Protein AF-A0A7L4R2C1-F1 (afdb_monomer_lite)

Radius of gyration: 27.72 Å; chains: 1; bounding box: 53×60×90 Å

Foldseek 3Di:
DPWAEEEEEEADPLVVVCCVLPPQVLCPPVGPYYHYHHPNPPQQVVVQVVVVVCVVVVYYYAYEYACAPPPDPVRVLVVVPVSHPDDDPLRYAYFAHGVLLLLCQQADPVLCVVQVHDDDQASNHDDPVNSVVRHDPPDPDPVSSSVSSSVRGHLVSSCRHGVSSVVCCVQNRDPPVDHPDPPDPPDDDDDDDDDDDDDDDDDDDDDDDDDDDDDDDDDDDDDDDDDDDDDDD

Secondary structure (DSSP, 8-state):
-PPPEEEEEESSHHHHHHIIIIIHHHTBTTBSEEEEEE-TTS-HHHHHHHHHHHHHTT-EEEEEEE-TT-SSHHHHHHHHHHHSSS--GGGEEEESS-HHHHHHHT--HHHHHHTTPPP-S--TT--HHHHHHHS-TT-S-HHHHHHHHHHT--HHHHHHH-HHHHHHHHHHTS--S--TT--------------------------------------PPPP----------

Sequence (233 aa):
MTPRRLFIFVEGSDDRRFFSRVIVPLLGGDYASVEIITYASMKSVKVCRFVRSITAMDHDFIMCGDIDQERNVKAKKAVLKSRFCVLSDDRIVIIIQEIESWYLAGLDERSQRRLALRSYRTTNHITKEMFNHMIPRFYTSRIAFMADILDLFSIGVALEKNRSFTYFFTRFITPSGIRPGTVRPESASSVKAGTIGEKTAGEGTGAGPGESGTDEISAKPVNNTERREGEGL

pLDDT: mean 79.25, std 25.12, range [29.91, 98.44]

Structure (mmCIF, N/CA/C/O backbone):
data_AF-A0A7L4R2C1-F1
#
_entry.id   AF-A0A7L4R2C1-F1
#
loop_
_atom_site.group_PDB
_atom_site.id
_atom_site.type_symbol
_atom_site.label_atom_id
_atom_site.label_alt_id
_atom_site.label_comp_id
_atom_site.label_asym_id
_atom_site.label_entity_id
_atom_site.label_seq_id
_atom_site.pdbx_PDB_ins_code
_atom_site.Cartn_x
_atom_site.Cartn_y
_atom_site.Cartn_z
_atom_site.occupancy
_atom_site.B_iso_or_equiv
_atom_site.auth_seq_id
_atom_site.auth_comp_id
_atom_site.auth_asym_id
_atom_site.auth_atom_id
_atom_site.pdbx_PDB_model_num
ATOM 1 N N . MET A 1 1 ? -27.470 -10.145 12.958 1.00 59.59 1 MET A N 1
ATOM 2 C CA . MET A 1 1 ? -26.102 -9.588 13.045 1.00 59.59 1 MET A CA 1
ATOM 3 C C . MET A 1 1 ? -25.875 -8.722 11.822 1.00 59.59 1 MET A C 1
ATOM 5 O O . MET A 1 1 ? -26.238 -9.154 10.734 1.00 59.59 1 MET A O 1
ATOM 9 N N . THR A 1 2 ? -25.361 -7.506 11.989 1.00 70.44 2 THR A N 1
ATOM 10 C CA . THR A 1 2 ? -24.962 -6.668 10.852 1.00 70.44 2 THR A CA 1
ATOM 11 C C . THR A 1 2 ? -23.740 -7.298 10.175 1.00 70.44 2 THR A C 1
ATOM 13 O O . THR A 1 2 ? -22.828 -7.740 10.876 1.00 70.44 2 THR A O 1
ATOM 16 N N . PRO A 1 3 ? -23.704 -7.395 8.835 1.00 85.69 3 PRO A N 1
ATOM 17 C CA . PRO A 1 3 ? -22.536 -7.927 8.145 1.00 85.69 3 PRO A CA 1
ATOM 18 C C . PRO A 1 3 ? -21.301 -7.065 8.447 1.00 85.69 3 PRO A C 1
ATOM 20 O O . PRO A 1 3 ? -21.349 -5.839 8.319 1.00 85.69 3 PRO A O 1
ATOM 23 N N . ARG A 1 4 ? -20.199 -7.691 8.873 1.00 90.69 4 ARG A N 1
ATOM 24 C CA . ARG A 1 4 ? -18.977 -6.982 9.279 1.00 90.69 4 ARG A CA 1
ATOM 25 C C . ARG A 1 4 ? -18.271 -6.405 8.050 1.00 90.69 4 ARG A C 1
ATOM 27 O O . ARG A 1 4 ? -18.067 -7.108 7.059 1.00 90.69 4 ARG A O 1
ATOM 34 N N . ARG A 1 5 ? -17.904 -5.125 8.110 1.00 94.19 5 ARG A N 1
ATOM 35 C CA . ARG A 1 5 ? -17.230 -4.387 7.029 1.00 94.19 5 ARG A CA 1
ATOM 36 C C . ARG A 1 5 ? -15.810 -4.029 7.461 1.00 94.19 5 ARG A C 1
ATOM 38 O O . ARG A 1 5 ? -15.571 -3.839 8.654 1.00 94.19 5 ARG A O 1
ATOM 45 N N . LEU A 1 6 ? -14.899 -3.924 6.499 1.00 95.25 6 LEU A N 1
ATOM 46 C CA . LEU A 1 6 ? -13.522 -3.489 6.718 1.00 95.25 6 LEU A CA 1
ATOM 47 C C . LEU A 1 6 ? -13.253 -2.181 5.975 1.00 95.25 6 LEU A C 1
ATOM 49 O O . LEU A 1 6 ? -13.560 -2.061 4.791 1.00 95.25 6 LEU A O 1
ATOM 53 N N . PHE A 1 7 ? -12.621 -1.227 6.651 1.00 96.06 7 PHE A N 1
ATOM 54 C CA . PHE A 1 7 ? -12.181 0.039 6.069 1.00 96.06 7 PHE A CA 1
ATOM 55 C C . PHE A 1 7 ? -10.652 0.136 6.086 1.00 96.06 7 PHE A C 1
ATOM 57 O O . PHE A 1 7 ? -10.029 0.083 7.143 1.00 96.06 7 PHE A O 1
ATOM 64 N N . ILE A 1 8 ? -10.027 0.307 4.927 1.00 96.81 8 ILE A N 1
ATOM 65 C CA . ILE A 1 8 ? -8.579 0.469 4.794 1.00 96.81 8 ILE A CA 1
ATOM 66 C C . ILE A 1 8 ? -8.279 1.939 4.516 1.00 96.81 8 ILE A C 1
ATOM 68 O O . ILE A 1 8 ? -8.602 2.473 3.455 1.00 96.81 8 ILE A O 1
ATOM 72 N N . PHE A 1 9 ? -7.654 2.598 5.481 1.00 97.38 9 PHE A N 1
ATOM 73 C CA . PHE A 1 9 ? -7.167 3.961 5.363 1.00 97.38 9 PHE A CA 1
ATOM 74 C C . PHE A 1 9 ? -5.774 3.942 4.737 1.00 97.38 9 PHE A C 1
ATOM 76 O O . PHE A 1 9 ? -4.877 3.298 5.272 1.00 97.38 9 PHE A O 1
ATOM 83 N N . VAL A 1 10 ? -5.597 4.656 3.630 1.00 97.25 10 VAL A N 1
ATOM 84 C CA . VAL A 1 10 ? -4.321 4.778 2.907 1.00 97.25 10 VAL A CA 1
ATOM 85 C C . VAL A 1 10 ? -3.993 6.246 2.638 1.00 97.25 10 VAL A C 1
ATOM 87 O O . VAL A 1 10 ? -4.890 7.093 2.699 1.00 97.25 10 VAL A O 1
ATOM 90 N N . GLU A 1 11 ? -2.741 6.586 2.342 1.00 94.38 11 GLU A N 1
ATOM 91 C CA . GLU A 1 11 ? -2.347 7.992 2.210 1.00 94.38 11 GLU A CA 1
ATOM 92 C C . GLU A 1 11 ? -2.847 8.597 0.895 1.00 94.38 11 GLU A C 1
ATOM 94 O O . GLU A 1 11 ? -3.588 9.589 0.920 1.00 94.38 11 GLU A O 1
ATOM 99 N N . GLY A 1 12 ? -2.515 7.978 -0.240 1.00 95.38 12 GLY A N 1
ATOM 100 C CA . GLY A 1 12 ? -2.729 8.549 -1.566 1.00 95.38 12 GLY A CA 1
ATOM 101 C C . GLY A 1 12 ? -3.448 7.650 -2.575 1.00 95.38 12 GLY A C 1
ATOM 102 O O . GLY A 1 12 ? -3.975 6.573 -2.285 1.00 95.38 12 GLY A O 1
ATOM 103 N N . SER A 1 13 ? -3.500 8.138 -3.816 1.00 96.00 13 SER A N 1
ATOM 104 C CA . SER A 1 13 ? -4.107 7.427 -4.945 1.00 96.00 13 SER A CA 1
ATOM 105 C C . SER A 1 13 ? -3.315 6.194 -5.377 1.00 96.00 13 SER A C 1
ATOM 107 O O . SER A 1 13 ? -3.916 5.225 -5.845 1.00 96.00 13 SER A O 1
ATOM 109 N N . ASP A 1 14 ? -1.989 6.230 -5.237 1.00 96.25 14 ASP A N 1
ATOM 110 C CA . ASP A 1 14 ? -1.102 5.136 -5.639 1.00 96.25 14 ASP A CA 1
ATOM 111 C C . ASP A 1 14 ? -1.264 3.939 -4.694 1.00 96.25 14 ASP A C 1
ATOM 113 O O . ASP A 1 14 ? -1.400 2.803 -5.161 1.00 96.25 14 ASP A O 1
ATOM 117 N N . ASP A 1 15 ? -1.402 4.205 -3.394 1.00 97.31 15 ASP A N 1
ATOM 118 C CA . ASP A 1 15 ? -1.817 3.245 -2.379 1.00 97.31 15 ASP A CA 1
ATOM 119 C C . ASP A 1 15 ? -3.190 2.673 -2.716 1.00 97.31 15 ASP A C 1
ATOM 121 O O . ASP A 1 15 ? -3.356 1.460 -2.816 1.00 97.31 15 ASP A O 1
ATOM 125 N N . ARG A 1 16 ? -4.189 3.534 -2.961 1.00 97.88 16 ARG A N 1
ATOM 126 C CA . ARG A 1 16 ? -5.548 3.080 -3.283 1.00 97.88 16 ARG A CA 1
ATOM 127 C C . ARG A 1 16 ? -5.547 2.134 -4.481 1.00 97.88 16 ARG A C 1
ATOM 129 O O . ARG A 1 16 ? -6.246 1.119 -4.454 1.00 97.88 16 ARG A O 1
ATOM 136 N N . ARG A 1 17 ? -4.770 2.438 -5.524 1.00 98.00 17 ARG A N 1
ATOM 137 C CA . ARG A 1 17 ? -4.631 1.574 -6.704 1.00 98.00 17 ARG A CA 1
ATOM 138 C C . ARG A 1 17 ? -4.017 0.222 -6.333 1.00 98.00 17 ARG A C 1
ATOM 140 O O . ARG A 1 17 ? -4.571 -0.803 -6.719 1.00 98.00 17 ARG A O 1
ATOM 147 N N . PHE A 1 18 ? -2.952 0.208 -5.535 1.00 98.44 18 PHE A N 1
ATOM 148 C CA . PHE A 1 18 ? -2.320 -1.034 -5.091 1.00 98.44 18 PHE A CA 1
ATOM 149 C C . PHE A 1 18 ? -3.280 -1.881 -4.251 1.00 98.44 18 PHE A C 1
ATOM 151 O O . PHE A 1 18 ? -3.552 -3.038 -4.568 1.00 98.44 18 PHE A O 1
ATOM 158 N N . PHE A 1 19 ? -3.852 -1.287 -3.203 1.00 97.81 19 PHE A N 1
ATOM 159 C CA . PHE A 1 19 ? -4.741 -1.983 -2.281 1.00 97.81 19 PHE A CA 1
ATOM 160 C C . PHE A 1 19 ? -5.987 -2.511 -2.988 1.00 97.81 19 PHE A C 1
ATOM 162 O O . PHE A 1 19 ? -6.367 -3.653 -2.756 1.00 97.81 19 PHE A O 1
ATOM 169 N N . SER A 1 20 ? -6.594 -1.734 -3.889 1.00 97.19 20 SER A N 1
ATOM 170 C CA . SER A 1 20 ? -7.768 -2.198 -4.641 1.00 97.19 20 SER A CA 1
ATOM 171 C C . SER A 1 20 ? -7.461 -3.376 -5.563 1.00 97.19 20 SER A C 1
ATOM 173 O O . SER A 1 20 ? -8.292 -4.272 -5.685 1.00 97.19 20 SER A O 1
ATOM 175 N N . ARG A 1 21 ? -6.282 -3.401 -6.198 1.00 97.69 21 ARG A N 1
ATOM 176 C CA . ARG A 1 21 ? -5.926 -4.436 -7.176 1.00 97.69 21 ARG A CA 1
ATOM 177 C C . ARG A 1 21 ? -5.344 -5.697 -6.544 1.00 97.69 21 ARG A C 1
ATOM 179 O O . ARG A 1 21 ? -5.573 -6.780 -7.074 1.00 97.69 21 ARG A O 1
ATOM 186 N N . VAL A 1 22 ? -4.600 -5.547 -5.450 1.00 97.31 22 VAL A N 1
ATOM 187 C CA . VAL A 1 22 ? -3.820 -6.625 -4.825 1.00 97.31 22 VAL A CA 1
ATOM 188 C C . VAL A 1 22 ? -4.443 -7.075 -3.511 1.00 97.31 22 VAL A C 1
ATOM 190 O O . VAL A 1 22 ? -4.656 -8.263 -3.321 1.00 97.31 22 VAL A O 1
ATOM 193 N N . ILE A 1 23 ? -4.750 -6.150 -2.600 1.00 95.94 23 ILE A N 1
ATOM 194 C CA . ILE A 1 23 ? -5.104 -6.486 -1.212 1.00 95.94 23 ILE A CA 1
ATOM 195 C C . ILE A 1 23 ? -6.588 -6.814 -1.047 1.00 95.94 23 ILE A C 1
ATOM 197 O O . ILE A 1 23 ? -6.931 -7.814 -0.426 1.00 95.94 23 ILE A O 1
ATOM 201 N N . VAL A 1 24 ? -7.480 -5.996 -1.607 1.00 95.06 24 VAL A N 1
ATOM 202 C CA . VAL A 1 24 ? -8.934 -6.185 -1.485 1.00 95.06 24 VAL A CA 1
ATOM 203 C C . VAL A 1 24 ? -9.386 -7.567 -1.981 1.00 95.06 24 VAL A C 1
ATOM 205 O O . VAL A 1 24 ? -10.145 -8.206 -1.254 1.00 95.06 24 VAL A O 1
ATOM 208 N N . PRO A 1 25 ? -8.908 -8.090 -3.131 1.00 93.69 25 PRO A N 1
ATOM 209 C CA . PRO A 1 25 ? -9.274 -9.437 -3.574 1.00 93.69 25 PRO A CA 1
ATOM 210 C C . PRO A 1 25 ? -8.860 -10.550 -2.602 1.00 93.69 25 PRO A C 1
ATOM 212 O O . PRO A 1 25 ? -9.530 -11.575 -2.537 1.00 93.69 25 PRO A O 1
ATOM 215 N N . LEU A 1 26 ? -7.788 -10.349 -1.827 1.00 92.19 26 LEU A N 1
ATOM 216 C CA . LEU A 1 26 ? -7.287 -11.326 -0.850 1.00 92.19 26 LEU A CA 1
ATOM 217 C C . LEU A 1 26 ? -8.090 -11.341 0.456 1.00 92.19 26 LEU A C 1
ATOM 219 O O . LEU A 1 26 ? -7.976 -12.283 1.229 1.00 92.19 26 LEU A O 1
ATOM 223 N N . LEU A 1 27 ? -8.888 -10.302 0.703 1.00 89.50 27 LEU A N 1
ATOM 224 C CA . LEU A 1 27 ? -9.758 -10.168 1.875 1.00 89.50 27 LEU A CA 1
ATOM 225 C C . LEU A 1 27 ? -11.192 -10.655 1.596 1.00 89.50 27 LEU A C 1
ATOM 227 O O . LEU A 1 27 ? -12.086 -10.491 2.432 1.00 89.50 27 LEU A O 1
ATOM 231 N N . GLY A 1 28 ? -11.432 -11.212 0.403 1.00 71.88 28 GLY A N 1
ATOM 232 C CA . GLY A 1 28 ? -12.728 -11.744 0.001 1.00 71.88 28 GLY A CA 1
ATOM 233 C C . GLY A 1 28 ? -13.139 -12.938 0.864 1.00 71.88 28 GLY A C 1
ATOM 234 O O . GLY A 1 28 ? -12.373 -13.879 1.034 1.00 71.88 28 GLY A O 1
ATOM 235 N N . GLY A 1 29 ? -14.361 -12.904 1.401 1.00 76.56 29 GLY A N 1
ATOM 236 C CA . GLY A 1 29 ? -14.943 -13.989 2.203 1.00 76.56 29 GLY A CA 1
ATOM 237 C C . GLY A 1 29 ? -14.956 -13.742 3.715 1.00 76.56 29 GLY A C 1
ATOM 238 O O . GLY A 1 29 ? -15.832 -14.268 4.394 1.00 76.56 29 GLY A O 1
ATOM 239 N N . ASP A 1 30 ? -14.071 -12.887 4.236 1.00 79.44 30 ASP A N 1
ATOM 240 C CA . ASP A 1 30 ? -14.025 -12.539 5.669 1.00 79.44 30 ASP A CA 1
ATOM 241 C C . ASP A 1 30 ? -14.911 -11.344 6.045 1.00 79.44 30 ASP A C 1
ATOM 243 O O . ASP A 1 30 ? -15.307 -11.184 7.203 1.00 79.44 30 ASP A O 1
ATOM 247 N N . TYR A 1 31 ? -15.204 -10.490 5.066 1.00 90.00 31 TYR A N 1
ATOM 248 C CA . TYR A 1 31 ? -15.964 -9.260 5.241 1.00 90.00 31 TYR A CA 1
ATOM 249 C C . TYR A 1 31 ? -17.051 -9.151 4.182 1.00 90.00 31 TYR A C 1
ATOM 251 O O . TYR A 1 31 ? -16.867 -9.546 3.032 1.00 90.00 31 TYR A O 1
ATOM 259 N N . ALA A 1 32 ? -18.171 -8.535 4.554 1.00 91.75 32 ALA A N 1
ATOM 260 C CA . ALA A 1 32 ? -19.253 -8.240 3.621 1.00 91.75 32 ALA A CA 1
ATOM 261 C C . ALA A 1 32 ? -18.842 -7.208 2.562 1.00 91.75 32 ALA A C 1
ATOM 263 O O . ALA A 1 32 ? -19.333 -7.227 1.437 1.00 91.75 32 ALA A O 1
ATOM 264 N N . SER A 1 33 ? -17.938 -6.297 2.928 1.00 93.12 33 SER A N 1
ATOM 265 C CA . SER A 1 33 ? -17.313 -5.354 2.007 1.00 93.12 33 SER A CA 1
ATOM 266 C C . SER A 1 33 ? -15.994 -4.842 2.572 1.00 93.12 33 SER A C 1
ATOM 268 O O . SER A 1 33 ? -15.879 -4.643 3.786 1.00 93.12 33 SER A O 1
ATOM 270 N N . VAL A 1 34 ? -15.053 -4.535 1.681 1.00 95.75 34 VAL A N 1
ATOM 271 C CA . VAL A 1 34 ? -13.806 -3.833 2.001 1.00 95.75 34 VAL A CA 1
ATOM 272 C C . VAL A 1 34 ? -13.805 -2.485 1.281 1.00 95.75 34 VAL A C 1
ATOM 274 O O . VAL A 1 34 ? -13.900 -2.436 0.056 1.00 95.75 34 VAL A O 1
ATOM 277 N N . GLU A 1 35 ? -13.713 -1.390 2.030 1.00 95.88 35 GLU A N 1
ATOM 278 C CA . GLU A 1 35 ? -13.695 -0.021 1.503 1.00 95.88 35 GLU A CA 1
ATOM 279 C C . GLU A 1 35 ? -12.325 0.627 1.697 1.00 95.88 35 GLU A C 1
ATOM 281 O O . GLU A 1 35 ? -11.711 0.473 2.748 1.00 95.88 35 GLU A O 1
ATOM 286 N N . ILE A 1 36 ? -11.851 1.391 0.710 1.00 97.56 36 ILE A N 1
ATOM 287 C CA . ILE A 1 36 ? -10.578 2.121 0.799 1.00 97.56 36 ILE A CA 1
ATOM 288 C C . ILE A 1 36 ? -10.850 3.618 0.952 1.00 97.56 36 ILE A C 1
ATOM 290 O O . ILE A 1 36 ? -11.542 4.210 0.121 1.00 97.56 36 ILE A O 1
ATOM 294 N N . ILE A 1 37 ? -10.252 4.239 1.969 1.00 96.81 37 ILE A N 1
ATOM 295 C CA . ILE A 1 37 ? -10.365 5.669 2.273 1.00 96.81 37 ILE A CA 1
ATOM 296 C C . ILE A 1 37 ? -8.981 6.317 2.166 1.00 96.81 37 ILE A C 1
ATOM 298 O O . ILE A 1 37 ? -8.077 5.993 2.929 1.00 96.81 37 ILE A O 1
ATOM 302 N N . THR A 1 38 ? -8.815 7.278 1.257 1.00 96.81 38 THR A N 1
ATOM 303 C CA . THR A 1 38 ? -7.585 8.082 1.163 1.00 96.81 38 THR A CA 1
ATOM 304 C C . THR A 1 38 ? -7.615 9.217 2.184 1.00 96.81 38 THR A C 1
ATOM 306 O O . THR A 1 38 ? -8.477 10.095 2.080 1.00 96.81 38 THR A O 1
ATOM 309 N N . TYR A 1 39 ? -6.704 9.227 3.159 1.00 95.06 39 TYR A N 1
ATOM 310 C CA . TYR A 1 39 ? -6.770 10.155 4.293 1.00 95.06 39 TYR A CA 1
ATOM 311 C C . TYR A 1 39 ? -5.786 11.324 4.248 1.00 95.06 39 TYR A C 1
ATOM 313 O O . TYR A 1 39 ? -5.974 12.263 5.024 1.00 95.06 39 TYR A O 1
ATOM 321 N N . ALA A 1 40 ? -4.760 11.322 3.387 1.00 91.94 40 ALA A N 1
ATOM 322 C CA . ALA A 1 40 ? -3.714 12.351 3.448 1.00 91.94 40 ALA A CA 1
ATOM 323 C C . ALA A 1 40 ? -4.264 13.775 3.248 1.00 91.94 40 ALA A C 1
ATOM 325 O O . ALA A 1 40 ? -3.833 14.704 3.932 1.00 91.94 40 ALA A O 1
ATOM 326 N N . SER A 1 41 ? -5.268 13.929 2.377 1.00 90.56 41 SER A N 1
ATOM 327 C CA . SER A 1 41 ? -5.952 15.200 2.097 1.00 90.56 41 SER A CA 1
ATOM 328 C C . SER A 1 41 ? -7.106 15.520 3.059 1.00 90.56 41 SER A C 1
ATOM 330 O O . SER A 1 41 ? -7.744 16.569 2.953 1.00 90.56 41 SER A O 1
ATOM 332 N N . MET A 1 42 ? -7.408 14.636 4.013 1.00 93.88 42 MET A N 1
ATOM 333 C CA . MET A 1 42 ? -8.504 14.828 4.957 1.00 93.88 42 MET A CA 1
ATOM 334 C C . MET A 1 42 ? -8.040 15.592 6.197 1.00 93.88 42 MET A C 1
ATOM 336 O O . MET A 1 42 ? -6.991 15.320 6.779 1.00 93.88 42 MET A O 1
ATOM 340 N N . LYS A 1 43 ? -8.888 16.510 6.680 1.00 94.12 43 LYS A N 1
ATOM 341 C CA . LYS A 1 43 ? -8.703 17.117 8.006 1.00 94.12 43 LYS A CA 1
ATOM 342 C C . LYS A 1 43 ? -8.683 16.017 9.070 1.00 94.12 43 LYS A C 1
ATOM 344 O O . LYS A 1 43 ? -9.581 15.171 9.076 1.00 94.12 43 LYS A O 1
ATOM 349 N N . SER A 1 44 ? -7.747 16.077 10.018 1.00 93.62 44 SER A N 1
ATOM 350 C CA . SER A 1 44 ? -7.603 15.055 11.068 1.00 93.62 44 SER A CA 1
ATOM 351 C C . SER A 1 44 ? -8.896 14.792 11.841 1.00 93.62 44 SER A C 1
ATOM 353 O O . SER A 1 44 ? -9.239 13.642 12.096 1.00 93.62 44 SER A O 1
ATOM 355 N N . VAL A 1 45 ? -9.685 15.837 12.116 1.00 93.81 45 VAL A N 1
ATOM 356 C CA . VAL A 1 45 ? -11.002 15.723 12.772 1.00 93.81 45 VAL A CA 1
ATOM 357 C C . VAL A 1 45 ? -11.974 14.837 11.978 1.00 93.81 45 VAL A C 1
ATOM 359 O O . VAL A 1 45 ? -12.762 14.098 12.568 1.00 93.81 45 VAL A O 1
ATOM 362 N N . LYS A 1 46 ? -11.915 14.870 10.641 1.00 94.44 46 LYS A N 1
ATOM 363 C CA . LYS A 1 46 ? -12.754 14.034 9.769 1.00 94.44 46 LYS A CA 1
ATOM 364 C C . LYS A 1 46 ? -12.315 12.571 9.828 1.00 94.44 46 LYS A C 1
ATOM 366 O O . LYS A 1 46 ? -13.171 11.705 9.968 1.00 94.44 46 LYS A O 1
ATOM 371 N N . VAL A 1 47 ? -11.007 12.309 9.784 1.00 94.94 47 VAL A N 1
ATOM 372 C CA . VAL A 1 47 ? -10.444 10.952 9.935 1.00 94.94 47 VAL A CA 1
ATOM 373 C C . VAL A 1 47 ? -10.841 10.365 11.291 1.00 94.94 47 VAL A C 1
ATOM 375 O O . VAL A 1 47 ? -11.438 9.297 11.354 1.00 94.94 47 VAL A O 1
ATOM 378 N N . CYS A 1 48 ? -10.643 11.134 12.361 1.00 94.00 48 CYS A N 1
ATOM 379 C CA . CYS A 1 48 ? -11.111 10.832 13.712 1.00 94.00 48 CYS A CA 1
ATOM 380 C C . CYS A 1 48 ? -12.587 10.437 13.783 1.00 94.00 48 CYS A C 1
ATOM 382 O O . CYS A 1 48 ? -12.953 9.461 14.435 1.00 94.00 48 CYS A O 1
ATOM 384 N N . ARG A 1 49 ? -13.455 11.221 13.134 1.00 93.81 49 ARG A N 1
ATOM 385 C CA . ARG A 1 49 ? -14.896 10.963 13.116 1.00 93.81 49 ARG A CA 1
ATOM 386 C C . ARG A 1 49 ? -15.214 9.647 12.415 1.00 93.81 49 ARG A C 1
ATOM 388 O O . ARG A 1 49 ? -16.052 8.906 12.918 1.00 93.81 49 ARG A O 1
ATOM 395 N N . PHE A 1 50 ? -14.542 9.348 11.305 1.00 94.06 50 PHE A N 1
ATOM 396 C CA . PHE A 1 50 ? -14.707 8.062 10.631 1.00 94.06 50 PHE A CA 1
ATOM 397 C C . PHE A 1 50 ? -14.273 6.900 11.513 1.00 94.06 50 PHE A C 1
ATOM 399 O O . PHE A 1 50 ? -15.072 5.995 11.711 1.00 94.06 50 PHE A O 1
ATOM 406 N N . VAL A 1 51 ? -13.070 6.955 12.093 1.00 93.06 51 VAL A N 1
ATOM 407 C CA . VAL A 1 51 ? -12.562 5.899 12.983 1.00 93.06 51 VAL A CA 1
ATOM 408 C C . VAL A 1 51 ? -13.540 5.637 14.129 1.00 93.06 51 VAL A C 1
ATOM 410 O O . VAL A 1 51 ? -13.949 4.501 14.339 1.00 93.06 51 VAL A O 1
ATOM 413 N N . ARG A 1 52 ? -14.005 6.689 14.817 1.00 93.12 52 ARG A N 1
ATOM 414 C CA . ARG A 1 52 ? -14.994 6.549 15.900 1.00 93.12 52 ARG A CA 1
ATOM 415 C C . ARG A 1 52 ? -16.309 5.935 15.423 1.00 93.12 52 ARG A C 1
ATOM 417 O O . ARG A 1 52 ? -16.854 5.089 16.119 1.00 93.12 52 ARG A O 1
ATOM 424 N N . SER A 1 53 ? -16.806 6.357 14.260 1.00 93.38 53 SER A N 1
ATOM 425 C CA . SER A 1 53 ? -18.049 5.836 13.681 1.00 93.38 53 SER A CA 1
ATOM 426 C C . SER A 1 53 ? -17.931 4.349 13.336 1.00 93.38 53 SER A C 1
ATOM 428 O O . SER A 1 53 ? -18.780 3.556 13.726 1.00 93.38 53 SER A O 1
ATOM 430 N N . ILE A 1 54 ? -16.843 3.956 12.668 1.00 93.25 54 ILE A N 1
ATOM 431 C CA . ILE A 1 54 ? -16.554 2.565 12.293 1.00 93.25 54 ILE A CA 1
ATOM 432 C C . ILE A 1 54 ? -16.505 1.682 13.543 1.00 93.25 54 ILE A C 1
ATOM 434 O O . ILE A 1 54 ? -17.189 0.662 13.596 1.00 93.25 54 ILE A O 1
ATOM 438 N N . THR A 1 55 ? -15.773 2.112 14.575 1.00 90.88 55 THR A N 1
ATOM 439 C CA . THR A 1 55 ? -15.687 1.386 15.848 1.00 90.88 55 THR A CA 1
ATOM 440 C C . THR A 1 55 ? -17.046 1.287 16.546 1.00 90.88 55 THR A C 1
ATOM 442 O O . THR A 1 55 ? -17.401 0.219 17.033 1.00 90.88 55 THR A O 1
ATOM 445 N N . ALA A 1 56 ? -17.835 2.367 16.576 1.00 91.56 56 ALA A N 1
ATOM 446 C CA . ALA A 1 56 ? -19.161 2.370 17.200 1.00 91.56 56 ALA A CA 1
ATOM 447 C C . ALA A 1 56 ? -20.168 1.441 16.494 1.00 91.56 56 ALA A C 1
ATOM 449 O O . ALA A 1 56 ? -21.095 0.951 17.132 1.00 91.56 56 ALA A O 1
ATOM 450 N N . MET A 1 57 ? -19.977 1.1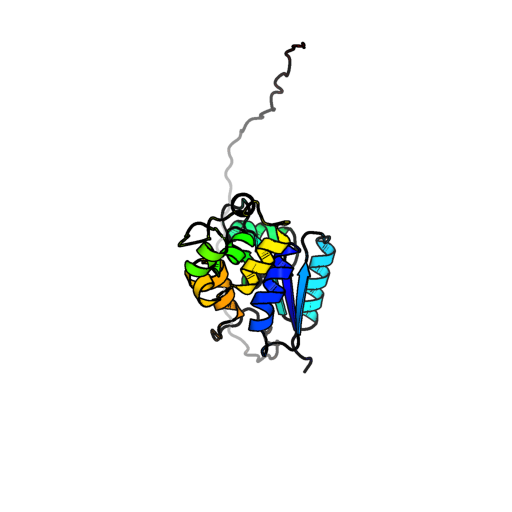86 15.197 1.00 91.44 57 MET A N 1
ATOM 451 C CA . MET A 1 57 ? -20.793 0.263 14.398 1.00 91.44 57 MET A CA 1
ATOM 452 C C . MET A 1 57 ? -20.274 -1.189 14.409 1.00 91.44 57 MET A C 1
ATOM 454 O O . MET A 1 57 ? -20.788 -2.015 13.656 1.00 91.44 57 MET A O 1
ATOM 458 N N . ASP A 1 58 ? -19.266 -1.506 15.233 1.00 90.62 58 ASP A N 1
ATOM 459 C CA . ASP A 1 58 ? -18.598 -2.819 15.285 1.00 90.62 58 ASP A CA 1
ATOM 460 C C . ASP A 1 58 ? -18.078 -3.282 13.907 1.00 90.62 58 ASP A C 1
ATOM 462 O O . ASP A 1 58 ? -18.257 -4.417 13.451 1.00 90.62 58 ASP A O 1
ATOM 466 N N . HIS A 1 59 ? -17.440 -2.353 13.197 1.00 92.81 59 HIS A N 1
ATOM 467 C CA . HIS A 1 59 ? -16.719 -2.611 11.956 1.00 92.81 59 HIS A CA 1
ATOM 468 C C . HIS A 1 59 ? -15.207 -2.518 12.178 1.00 92.81 59 HIS A C 1
ATOM 470 O O . HIS A 1 59 ? -14.734 -1.887 13.125 1.00 92.81 59 HIS A O 1
ATOM 476 N N . ASP A 1 60 ? -14.433 -3.154 11.300 1.00 92.25 60 ASP A N 1
ATOM 477 C CA . ASP A 1 60 ? -12.975 -3.131 11.380 1.00 92.25 60 ASP A CA 1
ATOM 478 C C . ASP A 1 60 ? -12.379 -2.017 10.530 1.00 92.25 60 ASP A C 1
ATOM 480 O O . ASP A 1 60 ? -12.921 -1.623 9.496 1.00 92.25 60 ASP A O 1
ATOM 484 N N . PHE A 1 61 ? -11.195 -1.561 10.928 1.00 94.44 61 PHE A N 1
ATOM 485 C CA . PHE A 1 61 ? -10.357 -0.747 10.067 1.00 94.44 61 PHE A CA 1
ATOM 486 C C . PHE A 1 61 ? -8.881 -1.116 10.186 1.00 94.44 61 PHE A C 1
ATOM 488 O O . PHE A 1 61 ? -8.436 -1.674 11.191 1.00 94.44 61 PHE A O 1
ATOM 495 N N . ILE A 1 62 ? -8.127 -0.772 9.147 1.00 95.19 62 ILE A N 1
ATOM 496 C CA . ILE A 1 62 ? -6.666 -0.812 9.106 1.00 95.19 62 ILE A CA 1
ATOM 497 C C . ILE A 1 62 ? -6.199 0.551 8.601 1.00 95.19 62 ILE A C 1
ATOM 499 O O . ILE A 1 62 ? -6.749 1.066 7.631 1.00 95.19 62 ILE A O 1
ATOM 503 N N . MET A 1 63 ? -5.202 1.144 9.249 1.00 96.06 63 MET A N 1
ATOM 504 C CA . MET A 1 63 ? -4.566 2.379 8.801 1.00 96.06 63 MET A CA 1
ATOM 505 C C . MET A 1 63 ? -3.151 2.097 8.318 1.00 96.06 63 MET A C 1
ATOM 507 O O . MET A 1 63 ? -2.310 1.641 9.086 1.00 96.06 63 MET A O 1
ATOM 511 N N . CYS A 1 64 ? -2.905 2.371 7.045 1.00 96.44 64 CYS A N 1
ATOM 512 C CA . CYS A 1 64 ? -1.628 2.192 6.377 1.00 96.44 64 CYS A CA 1
ATOM 513 C C . CYS A 1 64 ? -0.990 3.552 6.103 1.00 96.44 64 CYS A C 1
ATOM 515 O O . CYS A 1 64 ? -1.675 4.457 5.639 1.00 96.44 64 CYS A O 1
ATOM 517 N N . GLY A 1 65 ? 0.310 3.672 6.348 1.00 94.12 65 GLY A N 1
ATOM 518 C CA . GLY A 1 65 ? 1.086 4.838 5.937 1.00 94.12 65 GLY A CA 1
ATOM 519 C C . GLY A 1 65 ? 2.536 4.473 5.662 1.00 94.12 65 GLY A C 1
ATOM 520 O O . GLY A 1 65 ? 3.044 3.485 6.202 1.00 94.12 65 GLY A O 1
ATOM 521 N N . ASP A 1 66 ? 3.192 5.268 4.831 1.00 92.94 66 ASP A N 1
ATOM 522 C CA . ASP A 1 66 ? 4.594 5.080 4.475 1.00 92.94 66 ASP A CA 1
ATOM 523 C C . ASP A 1 66 ? 5.508 5.458 5.648 1.00 92.94 66 ASP A C 1
ATOM 525 O O . ASP A 1 66 ? 5.143 6.271 6.501 1.00 92.94 66 ASP A O 1
ATOM 529 N N . ILE A 1 67 ? 6.695 4.853 5.761 1.00 91.94 67 ILE A N 1
ATOM 530 C CA . ILE A 1 67 ? 7.649 5.264 6.806 1.00 91.94 67 ILE A CA 1
ATOM 531 C C . ILE A 1 67 ? 8.307 6.606 6.462 1.00 91.94 67 ILE A C 1
ATOM 533 O O . ILE A 1 67 ? 8.689 7.340 7.372 1.00 91.94 67 ILE A O 1
ATOM 537 N N . ASP A 1 68 ? 8.409 6.931 5.170 1.00 88.50 68 ASP A N 1
ATOM 538 C CA . ASP A 1 68 ? 9.093 8.107 4.631 1.00 88.50 68 ASP A CA 1
ATOM 539 C C . ASP A 1 68 ? 10.512 8.264 5.226 1.00 88.50 68 ASP A C 1
ATOM 541 O O . ASP A 1 68 ? 11.385 7.404 5.060 1.00 88.50 68 ASP A O 1
ATOM 545 N N . GLN A 1 69 ? 10.726 9.362 5.958 1.00 84.75 69 GLN A N 1
ATOM 546 C CA . GLN A 1 69 ? 11.972 9.747 6.624 1.00 84.75 69 GLN A CA 1
ATOM 547 C C . GLN A 1 69 ? 11.976 9.418 8.127 1.00 84.75 69 GLN A C 1
ATOM 549 O O . GLN A 1 69 ? 12.912 9.779 8.845 1.00 84.75 69 GLN A O 1
ATOM 554 N N . GLU A 1 70 ? 10.936 8.753 8.640 1.00 93.00 70 GLU A N 1
ATOM 555 C CA . GLU A 1 70 ? 10.873 8.400 10.055 1.00 93.00 70 GLU A CA 1
ATOM 556 C C . GLU A 1 70 ? 11.909 7.335 10.412 1.00 93.00 70 GLU A C 1
ATOM 558 O O . GLU A 1 70 ? 12.101 6.337 9.718 1.00 93.00 70 GLU A O 1
ATOM 563 N N . ARG A 1 71 ? 12.549 7.510 11.573 1.00 88.94 71 ARG A N 1
ATOM 564 C CA . ARG A 1 71 ? 13.683 6.669 11.995 1.00 88.94 71 ARG A CA 1
ATOM 565 C C . ARG A 1 71 ? 13.328 5.188 12.124 1.00 88.94 71 ARG A C 1
ATOM 567 O O . ARG A 1 71 ? 14.195 4.330 11.981 1.00 88.94 71 ARG A O 1
ATOM 574 N N . ASN A 1 72 ? 12.086 4.882 12.502 1.00 92.75 72 ASN A N 1
ATOM 575 C CA . ASN A 1 72 ? 11.583 3.519 12.648 1.00 92.75 72 ASN A CA 1
ATOM 576 C C . ASN A 1 72 ? 10.044 3.480 12.691 1.00 92.75 72 ASN A C 1
ATOM 578 O O . ASN A 1 72 ? 9.370 4.493 12.878 1.00 92.75 72 ASN A O 1
ATOM 582 N N . VAL A 1 73 ? 9.490 2.267 12.591 1.00 92.69 73 VAL A N 1
ATOM 583 C CA . VAL A 1 73 ? 8.042 1.994 12.628 1.00 92.69 73 VAL A CA 1
ATOM 584 C C . VAL A 1 73 ? 7.367 2.567 13.880 1.00 92.69 73 VAL A C 1
ATOM 586 O O . VAL A 1 73 ? 6.260 3.091 13.789 1.00 92.69 73 VAL A O 1
ATOM 589 N N . LYS A 1 74 ? 8.016 2.499 15.052 1.00 94.06 74 LYS A N 1
ATOM 590 C CA . LYS A 1 74 ? 7.450 3.012 16.312 1.00 94.06 74 LYS A CA 1
ATOM 591 C C . LYS A 1 74 ? 7.289 4.534 16.266 1.00 94.06 74 LYS A C 1
ATOM 593 O O . LYS A 1 74 ? 6.253 5.036 16.694 1.00 94.06 74 LYS A O 1
ATOM 598 N N . ALA A 1 75 ? 8.273 5.246 15.716 1.00 93.94 75 ALA A N 1
ATOM 599 C CA . ALA A 1 75 ? 8.212 6.693 15.532 1.00 93.94 75 ALA A CA 1
ATOM 600 C C . ALA A 1 75 ? 7.056 7.086 14.598 1.00 93.94 75 ALA A C 1
ATOM 602 O O . ALA A 1 75 ? 6.192 7.865 15.001 1.00 93.94 75 ALA A O 1
ATOM 603 N N . LYS A 1 76 ? 6.940 6.450 13.422 1.00 94.50 76 LYS A N 1
ATOM 604 C CA . LYS A 1 76 ? 5.829 6.723 12.491 1.00 94.50 76 LYS A CA 1
ATOM 605 C C . LYS A 1 76 ? 4.459 6.413 13.110 1.00 94.50 76 LYS A C 1
ATOM 607 O O . LYS A 1 76 ? 3.529 7.206 12.970 1.00 94.50 76 LYS A O 1
ATOM 612 N N . LYS A 1 77 ? 4.322 5.315 13.867 1.00 94.31 77 LYS A N 1
ATOM 613 C CA . LYS A 1 77 ? 3.083 5.017 14.614 1.00 94.31 77 LYS A CA 1
ATOM 614 C C . LYS A 1 77 ? 2.747 6.110 15.632 1.00 94.31 77 LYS A C 1
ATOM 616 O O . LYS A 1 77 ? 1.584 6.491 15.737 1.00 94.31 77 LYS A O 1
ATOM 621 N N . ALA A 1 78 ? 3.735 6.642 16.354 1.00 93.06 78 ALA A N 1
ATOM 622 C CA . ALA A 1 78 ? 3.519 7.738 17.299 1.00 93.06 78 ALA A CA 1
ATOM 623 C C . ALA A 1 78 ? 3.030 9.019 16.599 1.00 93.06 78 ALA A C 1
ATOM 625 O O . ALA A 1 78 ? 2.101 9.655 17.095 1.00 93.06 78 ALA A O 1
ATOM 626 N N . VAL A 1 79 ? 3.578 9.347 15.423 1.00 92.56 79 VAL A N 1
ATOM 627 C CA . VAL A 1 79 ? 3.119 10.473 14.587 1.00 92.56 79 VAL A CA 1
ATOM 628 C C . VAL A 1 79 ? 1.666 10.285 14.141 1.00 92.56 79 VAL A C 1
ATOM 630 O O . VAL A 1 79 ? 0.854 11.202 14.253 1.00 92.56 79 VAL A O 1
ATOM 633 N N . LEU A 1 80 ? 1.291 9.089 13.677 1.00 92.69 80 LEU A N 1
ATOM 634 C CA . LEU A 1 80 ? -0.095 8.817 13.281 1.00 92.69 80 LEU A CA 1
ATOM 635 C C . LEU A 1 80 ? -1.060 8.912 14.472 1.00 92.69 80 LEU A C 1
ATOM 637 O O . LEU A 1 80 ? -2.147 9.470 14.332 1.00 92.69 80 LEU A O 1
ATOM 641 N N . LYS A 1 81 ? -0.650 8.441 15.655 1.00 92.31 81 LYS A N 1
ATOM 642 C CA . LYS A 1 81 ? -1.445 8.516 16.893 1.00 92.31 81 LYS A CA 1
ATOM 643 C C . LYS A 1 81 ? -1.576 9.928 17.456 1.00 92.31 81 LYS A C 1
ATOM 645 O O . LYS A 1 81 ? -2.589 10.233 18.074 1.00 92.31 81 LYS A O 1
ATOM 650 N N . SER A 1 82 ? -0.571 10.785 17.283 1.00 90.50 82 SER A N 1
ATOM 651 C CA . SER A 1 82 ? -0.680 12.190 17.691 1.00 90.50 82 SER A CA 1
ATOM 652 C C . SER A 1 82 ? -1.567 12.976 16.724 1.00 90.50 82 SER A C 1
ATOM 654 O O . SER A 1 82 ? -2.347 13.828 17.147 1.00 90.50 82 SER A O 1
ATOM 656 N N . ARG A 1 83 ? -1.500 12.653 15.426 1.00 89.38 83 ARG A N 1
ATOM 657 C CA . ARG A 1 83 ? -2.307 13.297 14.386 1.00 89.38 83 ARG A CA 1
ATOM 658 C C . ARG A 1 83 ? -3.771 12.862 14.411 1.00 89.38 83 ARG A C 1
ATOM 660 O O . ARG A 1 83 ? -4.647 13.686 14.137 1.00 89.38 83 ARG A O 1
ATOM 667 N N . PHE A 1 84 ? -4.045 11.592 14.698 1.00 89.12 84 PHE A N 1
ATOM 668 C CA . PHE A 1 84 ? -5.381 11.005 14.653 1.00 89.12 84 PHE A CA 1
ATOM 669 C C . PHE A 1 84 ? -5.737 10.337 15.982 1.00 89.12 84 PHE A C 1
ATOM 671 O O . PHE A 1 84 ? -4.970 9.584 16.567 1.00 89.12 84 PHE A O 1
ATOM 678 N N . CYS A 1 85 ? -6.947 10.601 16.454 1.00 80.06 85 CYS A N 1
ATOM 679 C CA . CYS A 1 85 ? -7.447 10.095 17.721 1.00 80.06 85 CYS A CA 1
ATOM 680 C C . CYS A 1 85 ? -7.795 8.600 17.663 1.00 80.06 85 CYS A C 1
ATOM 682 O O . CYS A 1 85 ? -8.296 8.110 16.654 1.00 80.06 85 CYS A O 1
ATOM 684 N N . VAL A 1 86 ? -7.636 7.925 18.808 1.00 67.62 86 VAL A N 1
ATOM 685 C CA . VAL A 1 86 ? -8.120 6.553 19.058 1.00 67.62 86 VAL A CA 1
ATOM 686 C C . VAL A 1 86 ? -7.598 5.549 18.023 1.00 67.62 86 VAL A C 1
ATOM 688 O O . VAL A 1 86 ? -8.360 4.843 17.370 1.00 67.62 86 VAL A O 1
ATOM 691 N N . LEU A 1 87 ? -6.275 5.481 17.880 1.00 78.81 87 LEU A N 1
ATOM 692 C CA . LEU A 1 87 ? -5.615 4.428 17.114 1.00 78.81 87 LEU A CA 1
ATOM 693 C C . LEU A 1 87 ? -4.846 3.508 18.061 1.00 78.81 87 LEU A C 1
ATOM 695 O O . LEU A 1 87 ? -3.964 3.953 18.802 1.00 78.81 87 LEU A O 1
ATOM 699 N N . SER A 1 88 ? -5.175 2.222 18.026 1.00 83.56 88 SER A N 1
ATOM 700 C CA . SER A 1 88 ? -4.379 1.179 18.659 1.00 83.56 88 SER A CA 1
ATOM 701 C C . SER A 1 88 ? -3.301 0.684 17.690 1.00 83.56 88 SER A C 1
ATOM 703 O O . SER A 1 88 ? -3.488 0.660 16.472 1.00 83.56 88 SER A O 1
ATOM 705 N N . ASP A 1 89 ? -2.131 0.328 18.224 1.00 83.75 89 ASP A N 1
ATOM 706 C CA . ASP A 1 89 ? -0.941 0.010 17.420 1.00 83.75 89 ASP A CA 1
ATOM 707 C C . ASP A 1 89 ? -1.149 -1.186 16.481 1.00 83.75 89 ASP A C 1
ATOM 709 O O . ASP A 1 89 ? -0.485 -1.285 15.448 1.00 83.75 89 ASP A O 1
ATOM 713 N N . ASP A 1 90 ? -2.053 -2.091 16.843 1.00 86.31 90 ASP A N 1
ATOM 714 C CA . ASP A 1 90 ? -2.436 -3.287 16.099 1.00 86.31 90 ASP A CA 1
ATOM 715 C C . ASP A 1 90 ? -3.308 -2.995 14.870 1.00 86.31 90 ASP A C 1
ATOM 717 O O . ASP A 1 90 ? -3.414 -3.851 13.993 1.00 86.31 90 ASP A O 1
ATOM 721 N N . ARG A 1 91 ? -3.877 -1.787 14.777 1.00 90.06 91 ARG A N 1
ATOM 722 C CA . ARG A 1 91 ? -4.633 -1.300 13.613 1.00 90.06 91 ARG A CA 1
ATOM 723 C C . ARG A 1 91 ? -3.787 -0.460 12.657 1.00 90.06 91 ARG A C 1
ATOM 725 O O . ARG A 1 91 ? -4.274 -0.109 11.587 1.00 90.06 91 ARG A O 1
ATOM 732 N N . ILE A 1 92 ? -2.540 -0.141 13.018 1.00 93.12 92 ILE A N 1
ATOM 733 C CA . ILE A 1 92 ? -1.629 0.658 12.189 1.00 93.12 92 ILE A CA 1
ATOM 734 C C . ILE A 1 92 ? -0.576 -0.238 11.532 1.00 93.12 92 ILE A C 1
ATOM 736 O O . ILE A 1 92 ? 0.198 -0.920 12.215 1.00 93.12 92 ILE A O 1
ATOM 740 N N . VAL A 1 93 ? -0.475 -0.151 10.210 1.00 94.44 93 VAL A N 1
ATOM 741 C CA . VAL A 1 93 ? 0.580 -0.762 9.402 1.00 94.44 93 VAL A CA 1
ATOM 742 C C . VAL A 1 93 ? 1.453 0.329 8.808 1.00 94.44 93 VAL A C 1
ATOM 744 O O . VAL A 1 93 ? 0.955 1.264 8.193 1.00 94.44 93 VAL A O 1
ATOM 747 N N . ILE A 1 94 ? 2.763 0.184 8.977 1.00 96.00 94 ILE A N 1
ATOM 748 C CA . ILE A 1 94 ? 3.736 1.063 8.336 1.00 96.00 94 ILE A CA 1
ATOM 749 C C . ILE A 1 94 ? 4.353 0.313 7.160 1.00 96.00 94 ILE A C 1
ATOM 751 O O . ILE A 1 94 ? 4.906 -0.776 7.342 1.00 96.00 94 ILE A O 1
ATOM 755 N N . ILE A 1 95 ? 4.229 0.887 5.970 1.00 94.38 95 ILE A N 1
ATOM 756 C CA . ILE A 1 95 ? 4.843 0.389 4.742 1.00 94.38 95 ILE A CA 1
ATOM 757 C C . ILE A 1 95 ? 6.319 0.782 4.767 1.00 94.38 95 ILE A C 1
ATOM 759 O O . ILE A 1 95 ? 6.671 1.883 5.179 1.00 94.38 95 ILE A O 1
ATOM 763 N N . ILE A 1 96 ? 7.195 -0.150 4.388 1.00 90.31 96 ILE A N 1
ATOM 764 C CA . ILE A 1 96 ? 8.641 0.059 4.366 1.00 90.31 96 ILE A CA 1
ATOM 765 C C . ILE A 1 96 ? 9.179 -0.164 2.942 1.00 90.31 96 ILE A C 1
ATOM 767 O O . ILE A 1 96 ? 9.107 -1.292 2.451 1.00 90.31 96 ILE A O 1
ATOM 771 N N . GLN A 1 97 ? 9.819 0.825 2.309 1.00 86.31 97 GLN A N 1
ATOM 772 C CA . GLN A 1 97 ? 9.954 2.213 2.793 1.00 86.31 97 GLN A CA 1
ATOM 773 C C . GLN A 1 97 ? 8.697 3.039 2.480 1.00 86.31 97 GLN A C 1
ATOM 775 O O . GLN A 1 97 ? 8.153 3.704 3.353 1.00 86.31 97 GLN A O 1
ATOM 780 N N . GLU A 1 98 ? 8.199 2.912 1.258 1.00 94.38 98 GLU A N 1
ATOM 781 C CA . GLU A 1 98 ? 6.996 3.584 0.755 1.00 94.38 98 GLU A CA 1
ATOM 782 C C . GLU A 1 98 ? 6.216 2.602 -0.132 1.00 94.38 98 GLU A C 1
ATOM 784 O O . GLU A 1 98 ? 6.732 1.519 -0.447 1.00 94.38 98 GLU A O 1
ATOM 789 N N . ILE A 1 99 ? 4.990 2.916 -0.554 1.00 97.00 99 ILE A N 1
ATOM 790 C CA . ILE A 1 99 ? 4.169 1.992 -1.360 1.00 97.00 99 ILE A CA 1
ATOM 791 C C . ILE A 1 99 ? 4.863 1.520 -2.653 1.00 97.00 99 ILE A C 1
ATOM 793 O O . ILE A 1 99 ? 4.655 0.392 -3.102 1.00 97.00 99 ILE A O 1
ATOM 797 N N . GLU A 1 100 ? 5.757 2.315 -3.235 1.00 97.56 100 GLU A N 1
ATOM 798 C CA . GLU A 1 100 ? 6.567 1.964 -4.406 1.00 97.56 100 GLU A CA 1
ATOM 799 C C . GLU A 1 100 ? 7.425 0.715 -4.172 1.00 97.56 100 GLU A C 1
ATOM 801 O O . GLU A 1 100 ? 7.617 -0.103 -5.079 1.00 97.56 100 GLU A O 1
ATOM 806 N N . SER A 1 101 ? 7.889 0.520 -2.936 1.00 97.25 101 SER A N 1
ATOM 807 C CA . SER A 1 101 ? 8.601 -0.694 -2.545 1.00 97.25 101 SER A CA 1
ATOM 808 C C . SER A 1 101 ? 7.719 -1.937 -2.654 1.00 97.25 101 SER A C 1
ATOM 810 O O . SER A 1 101 ? 8.214 -3.003 -3.033 1.00 97.25 101 SER A O 1
ATOM 812 N N . TRP A 1 102 ? 6.420 -1.813 -2.362 1.00 98.12 102 TRP A N 1
ATOM 813 C CA . TRP A 1 102 ? 5.454 -2.897 -2.506 1.00 98.12 102 TRP A CA 1
ATOM 814 C C . TRP A 1 102 ? 5.174 -3.180 -3.970 1.00 98.12 102 TRP A C 1
ATOM 816 O O . TRP A 1 102 ? 5.217 -4.347 -4.339 1.00 98.12 102 TRP A O 1
ATOM 826 N N . TYR A 1 103 ? 4.987 -2.154 -4.808 1.00 98.19 103 TYR A N 1
ATOM 827 C CA . TYR A 1 103 ? 4.824 -2.324 -6.259 1.00 98.19 103 TYR A CA 1
ATOM 828 C C . TYR A 1 103 ? 5.939 -3.192 -6.857 1.00 98.19 103 TYR A C 1
ATOM 830 O O . TYR A 1 103 ? 5.659 -4.169 -7.546 1.00 98.19 103 TYR A O 1
ATOM 838 N N . LEU A 1 104 ? 7.205 -2.904 -6.545 1.00 97.75 104 LEU A N 1
ATOM 839 C CA . LEU A 1 104 ? 8.323 -3.696 -7.071 1.00 97.75 104 LEU A CA 1
ATOM 840 C C . LEU A 1 104 ? 8.483 -5.071 -6.407 1.00 97.75 104 LEU A C 1
ATOM 842 O O . LEU A 1 104 ? 9.128 -5.948 -6.984 1.00 97.75 104 LEU A O 1
ATOM 846 N N . ALA A 1 105 ? 7.935 -5.275 -5.204 1.00 97.81 105 ALA A N 1
ATOM 847 C CA . ALA A 1 105 ? 8.133 -6.505 -4.440 1.00 97.81 105 ALA A CA 1
ATOM 848 C C . ALA A 1 105 ? 7.563 -7.731 -5.161 1.00 97.81 105 ALA A C 1
ATOM 8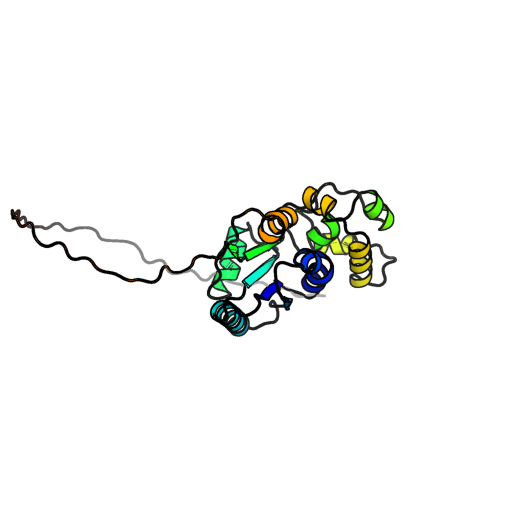50 O O . ALA A 1 105 ? 8.143 -8.805 -5.065 1.00 97.81 105 ALA A O 1
ATOM 851 N N . GLY A 1 106 ? 6.466 -7.574 -5.904 1.00 97.56 106 GLY A N 1
ATOM 852 C CA . GLY A 1 106 ? 5.809 -8.682 -6.600 1.00 97.56 106 GLY A CA 1
ATOM 853 C C . GLY A 1 106 ? 6.449 -9.093 -7.924 1.00 97.56 106 GLY A C 1
ATOM 854 O O . GLY A 1 106 ? 5.948 -10.011 -8.566 1.00 97.56 106 GLY A O 1
ATOM 855 N N . LEU A 1 107 ? 7.527 -8.437 -8.360 1.00 98.00 107 LEU A N 1
ATOM 856 C CA . LEU A 1 107 ? 8.160 -8.726 -9.645 1.00 98.00 107 LEU A CA 1
ATOM 857 C C . LEU A 1 107 ? 9.270 -9.766 -9.485 1.00 98.00 107 LEU A C 1
ATOM 859 O O . LEU A 1 107 ? 10.299 -9.497 -8.857 1.00 98.00 107 LEU A O 1
ATOM 863 N N . ASP A 1 108 ? 9.097 -10.939 -10.093 1.00 96.81 108 ASP A N 1
ATOM 864 C CA . ASP A 1 108 ? 10.187 -11.902 -10.270 1.00 96.81 108 ASP A CA 1
ATOM 865 C C . ASP A 1 108 ? 11.223 -11.389 -11.288 1.00 96.81 108 ASP A C 1
ATOM 867 O O . ASP A 1 108 ? 11.028 -10.374 -11.961 1.00 96.81 108 ASP A O 1
ATOM 871 N N . GLU A 1 109 ? 12.357 -12.079 -11.420 1.00 95.94 109 GLU A N 1
ATOM 872 C CA . GLU A 1 109 ? 13.414 -11.619 -12.328 1.00 95.94 109 GLU A CA 1
ATOM 873 C C . GLU A 1 109 ? 12.959 -11.551 -13.792 1.00 95.94 109 GLU A C 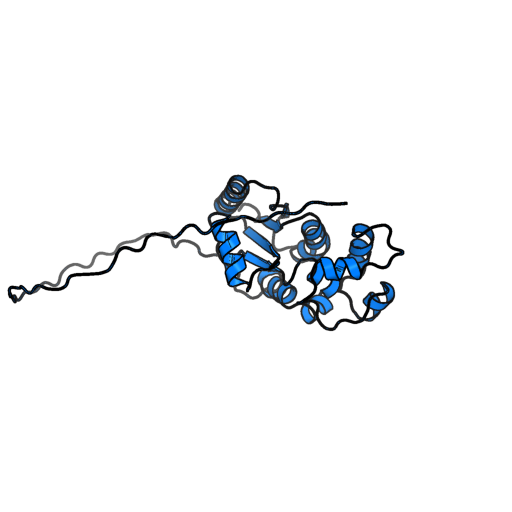1
ATOM 875 O O . GLU A 1 109 ? 13.421 -10.702 -14.559 1.00 95.94 109 GLU A O 1
ATOM 880 N N . ARG A 1 110 ? 12.053 -12.446 -14.203 1.00 96.50 110 ARG A N 1
ATOM 881 C CA . ARG A 1 110 ? 11.505 -12.462 -15.561 1.00 96.50 110 ARG A CA 1
ATOM 882 C C . ARG A 1 110 ? 10.654 -11.219 -15.816 1.00 96.50 110 ARG A C 1
ATOM 884 O O . ARG A 1 110 ? 10.813 -10.587 -16.860 1.00 96.50 110 ARG A O 1
ATOM 891 N N . SER A 1 111 ? 9.796 -10.861 -14.870 1.00 97.31 111 SER A N 1
ATOM 892 C CA . SER A 1 111 ? 8.933 -9.680 -14.921 1.00 97.31 111 SER A CA 1
ATOM 893 C C . SER A 1 111 ? 9.752 -8.396 -14.858 1.00 97.31 111 SER A C 1
ATOM 895 O O . SER A 1 111 ? 9.507 -7.483 -15.639 1.00 97.31 111 SER A O 1
ATOM 897 N N . GLN A 1 112 ? 10.798 -8.354 -14.024 1.00 96.50 112 GLN A N 1
ATOM 898 C CA . GLN A 1 112 ? 11.751 -7.239 -13.990 1.00 96.50 112 GLN A CA 1
ATOM 899 C C . GLN A 1 112 ? 12.409 -7.025 -15.357 1.00 96.50 112 GLN A C 1
ATOM 901 O O . GLN A 1 112 ? 12.378 -5.913 -15.879 1.00 96.50 112 GLN A O 1
ATOM 906 N N . ARG A 1 113 ? 12.917 -8.091 -15.995 1.00 96.12 113 ARG A N 1
ATOM 907 C CA . ARG A 1 113 ? 13.481 -8.004 -17.353 1.00 96.12 113 ARG A CA 1
ATOM 908 C C . ARG A 1 113 ? 12.455 -7.532 -18.384 1.00 96.12 113 ARG A C 1
ATOM 910 O O . ARG A 1 113 ? 12.787 -6.693 -19.216 1.00 96.12 113 ARG A O 1
ATOM 917 N N . ARG A 1 114 ? 11.212 -8.027 -18.314 1.00 96.56 114 ARG A N 1
ATOM 918 C CA . ARG A 1 114 ? 10.116 -7.608 -19.209 1.00 96.56 114 ARG A CA 1
ATOM 919 C C . ARG A 1 114 ? 9.809 -6.112 -19.088 1.00 96.56 114 ARG A C 1
ATOM 921 O O . ARG A 1 114 ? 9.473 -5.491 -20.088 1.00 96.56 114 ARG A O 1
ATOM 928 N N . LEU A 1 115 ? 9.965 -5.543 -17.896 1.00 96.62 115 LEU A N 1
ATOM 929 C CA . LEU A 1 115 ? 9.770 -4.119 -17.619 1.00 96.62 115 LEU A CA 1
ATOM 930 C C . LEU A 1 115 ? 11.053 -3.282 -17.774 1.00 96.62 115 LEU A C 1
ATOM 932 O O . LEU A 1 115 ? 11.080 -2.128 -17.355 1.00 96.62 115 LEU A O 1
ATOM 936 N N . ALA A 1 116 ? 12.120 -3.847 -18.353 1.00 96.31 116 ALA A N 1
ATOM 937 C CA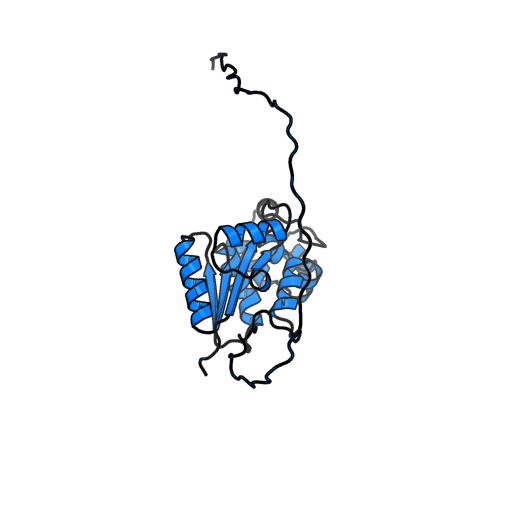 . ALA A 1 116 ? 13.431 -3.207 -18.497 1.00 96.31 116 ALA A CA 1
ATOM 938 C C . ALA A 1 116 ? 14.047 -2.718 -17.165 1.00 96.31 116 ALA A C 1
ATOM 940 O O . ALA A 1 116 ? 14.813 -1.754 -17.131 1.00 96.31 116 ALA A O 1
ATOM 941 N N . LEU A 1 117 ? 13.739 -3.407 -16.063 1.00 95.06 117 LEU A N 1
ATOM 942 C CA . LEU A 1 117 ? 14.287 -3.148 -14.735 1.00 95.06 117 LEU A CA 1
ATOM 943 C C . LEU A 1 117 ? 15.510 -4.021 -14.454 1.00 95.06 117 LEU A C 1
ATOM 945 O O . LEU A 1 117 ? 15.647 -5.140 -14.956 1.00 95.06 117 LEU A O 1
ATOM 949 N N . ARG A 1 118 ? 16.389 -3.526 -13.579 1.00 91.81 118 ARG A N 1
ATOM 950 C CA . ARG A 1 118 ? 17.464 -4.342 -13.003 1.00 91.81 118 ARG A CA 1
ATOM 951 C C . ARG A 1 118 ? 16.875 -5.383 -12.045 1.00 91.81 118 ARG A C 1
ATOM 953 O O . ARG A 1 118 ? 15.788 -5.194 -11.502 1.00 91.81 118 ARG A O 1
ATOM 960 N N . SER A 1 119 ? 17.601 -6.480 -11.832 1.00 89.75 119 SER A N 1
ATOM 961 C CA . SER A 1 119 ? 17.198 -7.478 -10.838 1.00 89.75 119 SER A CA 1
ATOM 962 C C . SER A 1 119 ? 17.472 -6.964 -9.425 1.00 89.75 119 SER A C 1
ATOM 964 O O . SER A 1 119 ? 18.554 -6.444 -9.142 1.00 89.75 119 SER A O 1
ATOM 966 N N . TYR A 1 120 ? 16.493 -7.136 -8.537 1.00 88.38 120 TYR A N 1
ATOM 967 C CA . TYR A 1 120 ? 16.594 -6.779 -7.121 1.00 88.38 120 TYR A CA 1
ATOM 968 C C . TYR A 1 120 ? 16.091 -7.931 -6.255 1.00 88.38 120 TYR A C 1
ATOM 970 O O . TYR A 1 120 ? 15.004 -8.469 -6.495 1.00 88.38 120 TYR A O 1
ATOM 978 N N . ARG A 1 121 ? 16.868 -8.266 -5.217 1.00 90.81 121 ARG A N 1
ATOM 979 C CA . ARG A 1 121 ? 16.527 -9.310 -4.235 1.00 90.81 121 ARG A CA 1
ATOM 980 C C . ARG A 1 121 ? 15.596 -8.824 -3.128 1.00 90.81 121 ARG A C 1
ATOM 982 O O . ARG A 1 121 ? 14.868 -9.618 -2.558 1.00 90.81 121 ARG A O 1
ATOM 989 N N . THR A 1 122 ? 15.617 -7.532 -2.818 1.00 96.00 122 THR A N 1
ATOM 990 C CA . THR A 1 122 ? 14.748 -6.923 -1.807 1.00 96.00 122 THR A CA 1
ATOM 991 C C . THR A 1 122 ? 14.358 -5.516 -2.227 1.00 96.00 122 THR A C 1
ATOM 993 O O . THR A 1 122 ? 15.132 -4.842 -2.907 1.00 96.00 122 THR A O 1
ATOM 996 N N . THR A 1 123 ? 13.179 -5.067 -1.799 1.00 96.81 123 THR A N 1
ATOM 997 C CA . THR A 1 123 ? 12.666 -3.723 -2.091 1.00 96.81 123 THR A CA 1
ATOM 998 C C . THR A 1 123 ? 12.520 -2.840 -0.852 1.00 96.81 123 THR A C 1
ATOM 1000 O O . THR A 1 123 ? 12.087 -1.703 -0.968 1.00 96.81 123 THR A O 1
ATOM 1003 N N . ASN A 1 124 ? 12.936 -3.307 0.332 1.00 95.38 124 ASN A N 1
ATOM 1004 C CA . ASN A 1 124 ? 12.751 -2.604 1.616 1.00 95.38 124 ASN A CA 1
ATOM 1005 C C . ASN A 1 124 ? 13.375 -1.191 1.700 1.00 95.38 124 ASN A C 1
ATOM 1007 O O . ASN A 1 124 ? 13.113 -0.480 2.663 1.00 95.38 124 ASN A O 1
ATOM 1011 N N . HIS A 1 125 ? 14.237 -0.821 0.754 1.00 94.56 125 HIS A N 1
ATOM 1012 C CA . HIS A 1 125 ? 14.968 0.450 0.699 1.00 94.56 125 HIS A CA 1
ATOM 1013 C C . HIS A 1 125 ? 14.559 1.315 -0.505 1.00 94.56 125 HIS A C 1
ATOM 1015 O O . HIS A 1 125 ? 15.205 2.317 -0.789 1.00 94.56 125 HIS A O 1
ATOM 1021 N N . ILE A 1 126 ? 13.552 0.887 -1.272 1.00 95.00 126 ILE A N 1
ATOM 1022 C CA . ILE A 1 126 ? 13.085 1.626 -2.443 1.00 95.00 126 ILE A CA 1
ATOM 1023 C C . ILE A 1 126 ? 12.221 2.792 -1.972 1.00 95.00 126 ILE A C 1
ATOM 1025 O O . ILE A 1 126 ? 11.143 2.568 -1.418 1.00 95.00 126 ILE A O 1
ATOM 1029 N N . THR A 1 127 ? 12.689 4.008 -2.243 1.00 95.31 127 THR A N 1
ATOM 1030 C CA . THR A 1 127 ? 11.900 5.241 -2.129 1.00 95.31 127 THR A CA 1
ATOM 1031 C C . THR A 1 127 ? 11.187 5.557 -3.444 1.00 95.31 127 THR A C 1
ATOM 1033 O O . THR A 1 127 ? 11.520 5.017 -4.508 1.00 95.31 127 THR A O 1
ATOM 1036 N N . LYS A 1 128 ? 10.237 6.487 -3.403 1.00 94.62 128 LYS A N 1
ATOM 1037 C CA . LYS A 1 128 ? 9.541 7.045 -4.564 1.00 94.62 128 LYS A CA 1
ATOM 1038 C C . LYS A 1 128 ? 10.465 7.711 -5.559 1.00 94.62 128 LYS A C 1
ATOM 1040 O O . LYS A 1 128 ? 10.259 7.555 -6.761 1.00 94.62 128 LYS A O 1
ATOM 1045 N N . GLU A 1 129 ? 11.503 8.403 -5.103 1.00 96.44 129 GLU A N 1
ATOM 1046 C CA . GLU A 1 129 ? 12.506 8.999 -5.986 1.00 96.44 129 GLU A CA 1
ATOM 1047 C C . GLU A 1 129 ? 13.256 7.896 -6.723 1.00 96.44 129 GLU A C 1
ATOM 1049 O O . GLU A 1 129 ? 13.347 7.946 -7.948 1.00 96.44 129 GLU A O 1
ATOM 1054 N N . MET A 1 130 ? 13.735 6.869 -6.013 1.00 96.00 130 MET A N 1
ATOM 1055 C CA . MET A 1 130 ? 14.401 5.729 -6.648 1.00 96.00 130 MET A CA 1
ATOM 1056 C C . MET A 1 130 ? 13.483 5.053 -7.667 1.00 96.00 130 MET A C 1
ATOM 1058 O O . MET A 1 130 ? 13.899 4.823 -8.800 1.00 96.00 130 MET A O 1
ATOM 1062 N N . PHE A 1 131 ? 12.228 4.798 -7.299 1.00 96.69 131 PHE A N 1
ATOM 1063 C CA . PHE A 1 131 ? 11.229 4.224 -8.195 1.00 96.69 131 PHE A CA 1
ATOM 1064 C C . PHE A 1 131 ? 11.005 5.091 -9.440 1.00 96.69 131 PHE A C 1
ATOM 1066 O O . PHE A 1 131 ? 11.003 4.569 -10.551 1.00 96.69 131 PHE A O 1
ATOM 1073 N N . ASN A 1 132 ? 10.877 6.412 -9.285 1.00 96.75 132 ASN A N 1
ATOM 1074 C CA . ASN A 1 132 ? 10.686 7.338 -10.404 1.00 96.75 132 ASN A CA 1
ATOM 1075 C C . ASN A 1 132 ? 11.861 7.314 -11.387 1.00 96.75 132 ASN A C 1
ATOM 1077 O O . ASN A 1 132 ? 11.644 7.346 -12.596 1.00 96.75 132 ASN A O 1
ATOM 1081 N N . HIS A 1 133 ? 13.094 7.199 -10.890 1.00 96.12 133 HIS A N 1
ATOM 1082 C CA . HIS A 1 133 ? 14.280 7.074 -11.742 1.00 96.12 133 HIS A CA 1
ATOM 1083 C C . HIS A 1 133 ? 14.372 5.718 -12.456 1.00 96.12 133 HIS A C 1
ATOM 1085 O O . HIS A 1 133 ? 15.077 5.606 -13.459 1.00 96.12 133 HIS A O 1
ATOM 1091 N N . MET A 1 134 ? 13.680 4.688 -11.960 1.00 95.38 134 MET A N 1
ATOM 1092 C CA . MET A 1 134 ? 13.637 3.368 -12.593 1.00 95.38 134 MET A CA 1
ATOM 1093 C C . MET A 1 134 ? 12.661 3.294 -13.765 1.00 95.38 134 MET A C 1
ATOM 1095 O O . MET A 1 134 ? 12.766 2.353 -14.547 1.00 95.38 134 MET A O 1
ATOM 1099 N N . ILE A 1 135 ? 11.730 4.246 -13.896 1.00 96.69 135 ILE A N 1
ATOM 1100 C CA . ILE A 1 135 ? 10.707 4.227 -14.946 1.00 96.69 135 ILE A CA 1
ATOM 1101 C C . ILE A 1 135 ? 11.393 4.347 -16.316 1.00 96.69 135 ILE A C 1
ATOM 1103 O O . ILE A 1 135 ? 12.018 5.375 -16.602 1.00 96.69 135 ILE A O 1
ATOM 1107 N N . PRO A 1 136 ? 11.285 3.330 -17.193 1.00 96.06 136 PRO A N 1
ATOM 1108 C CA . PRO A 1 136 ? 11.874 3.414 -18.520 1.00 96.06 136 PRO A CA 1
ATOM 1109 C C . PRO A 1 136 ? 11.279 4.566 -19.335 1.00 96.06 136 PRO A C 1
ATOM 1111 O O . PRO A 1 136 ? 10.072 4.794 -19.323 1.00 96.06 136 PRO A O 1
ATOM 1114 N N . ARG A 1 137 ? 12.121 5.256 -20.115 1.00 94.62 137 ARG A N 1
ATOM 1115 C CA . ARG A 1 137 ? 11.734 6.457 -20.884 1.00 94.62 137 ARG A CA 1
ATOM 1116 C C . ARG A 1 137 ? 10.610 6.239 -21.904 1.00 94.62 137 ARG A C 1
ATOM 1118 O O . ARG A 1 137 ? 10.008 7.209 -22.341 1.00 94.62 137 ARG A O 1
ATOM 1125 N N . PHE A 1 138 ? 10.357 4.995 -22.311 1.00 94.06 138 PHE A N 1
ATOM 1126 C CA . PHE A 1 138 ? 9.282 4.664 -23.250 1.00 94.06 138 PHE A CA 1
ATOM 1127 C C . PHE A 1 138 ? 7.894 4.616 -22.593 1.00 94.06 138 PHE A C 1
ATOM 1129 O O . PHE A 1 138 ? 6.892 4.572 -23.304 1.00 94.06 138 PHE A O 1
ATOM 1136 N N . TYR A 1 139 ? 7.804 4.634 -21.259 1.00 96.31 139 TYR A N 1
ATOM 1137 C CA . TYR A 1 139 ? 6.522 4.778 -20.580 1.00 96.31 139 TYR A CA 1
ATOM 1138 C C . TYR A 1 139 ? 6.005 6.209 -20.696 1.00 96.31 139 TYR A C 1
ATOM 1140 O O . TYR A 1 139 ? 6.684 7.171 -20.348 1.00 96.31 139 TYR A O 1
ATOM 1148 N N . THR A 1 140 ? 4.752 6.339 -21.123 1.00 91.50 140 THR A N 1
ATOM 1149 C CA . THR A 1 140 ? 4.065 7.631 -21.267 1.00 91.50 140 THR A CA 1
ATOM 1150 C C . THR A 1 140 ? 3.723 8.277 -19.926 1.00 91.50 140 THR A C 1
ATOM 1152 O O . THR A 1 140 ? 3.531 9.488 -19.851 1.00 91.50 140 THR A O 1
ATOM 1155 N N . SER A 1 141 ? 3.620 7.484 -18.856 1.00 95.75 141 SER A N 1
ATOM 1156 C CA . SER A 1 141 ? 3.384 7.979 -17.502 1.00 95.75 141 SER A CA 1
ATOM 1157 C C . SER A 1 141 ? 3.784 6.956 -16.440 1.00 95.75 141 SER A C 1
ATOM 1159 O O . SER A 1 141 ? 3.791 5.746 -16.678 1.00 95.75 141 SER A O 1
ATOM 1161 N N . ARG A 1 142 ? 4.006 7.447 -15.217 1.00 96.12 142 ARG A N 1
ATOM 1162 C CA . ARG A 1 142 ? 4.161 6.616 -14.015 1.00 96.12 142 ARG A CA 1
ATOM 1163 C C . ARG A 1 142 ? 2.967 5.686 -13.786 1.00 96.12 142 ARG A C 1
ATOM 1165 O O . ARG A 1 142 ? 3.152 4.545 -13.382 1.00 96.12 142 ARG A O 1
ATOM 1172 N N . ILE A 1 143 ? 1.751 6.155 -14.076 1.00 96.69 143 ILE A N 1
ATOM 1173 C CA . ILE A 1 143 ? 0.524 5.365 -13.907 1.00 96.69 143 ILE A CA 1
ATOM 1174 C C . ILE A 1 143 ? 0.519 4.156 -14.848 1.00 96.69 143 ILE A C 1
ATOM 1176 O O . ILE A 1 143 ? 0.169 3.065 -14.407 1.00 96.69 143 ILE A O 1
ATOM 1180 N N . ALA A 1 144 ? 0.928 4.336 -16.108 1.00 97.44 144 ALA A N 1
ATOM 1181 C CA . ALA A 1 144 ? 1.032 3.239 -17.072 1.00 97.44 144 ALA A CA 1
ATOM 1182 C C . ALA A 1 144 ? 2.053 2.190 -16.611 1.00 97.44 144 ALA A C 1
ATOM 1184 O O . ALA A 1 144 ? 1.756 1.001 -16.597 1.00 97.44 144 ALA A O 1
ATOM 1185 N N . PHE A 1 145 ? 3.215 2.636 -16.130 1.00 98.06 145 PHE A N 1
ATOM 1186 C CA . PHE A 1 145 ? 4.227 1.738 -15.579 1.00 98.06 145 PHE A CA 1
ATOM 1187 C C . PHE A 1 145 ? 3.723 0.954 -14.359 1.00 98.06 145 PHE A C 1
ATOM 1189 O O . PHE A 1 145 ? 3.892 -0.259 -14.278 1.00 98.06 145 PHE A O 1
ATOM 1196 N N . MET A 1 146 ? 3.044 1.622 -13.425 1.00 98.00 146 MET A N 1
ATOM 1197 C CA . MET A 1 146 ? 2.444 0.958 -12.267 1.00 98.00 146 MET A CA 1
ATOM 1198 C C . MET A 1 146 ? 1.352 -0.046 -12.653 1.00 98.00 146 MET A C 1
ATOM 1200 O O . MET A 1 146 ? 1.210 -1.059 -11.973 1.00 98.00 146 MET A O 1
ATOM 1204 N N . ALA A 1 147 ? 0.572 0.222 -13.703 1.00 97.88 147 ALA A N 1
ATOM 1205 C CA . ALA A 1 147 ? -0.436 -0.717 -14.192 1.00 97.88 147 ALA A CA 1
ATOM 1206 C C . ALA A 1 147 ? 0.220 -2.011 -14.699 1.00 97.88 147 ALA A C 1
ATOM 1208 O O . ALA A 1 147 ? -0.151 -3.091 -14.245 1.00 97.88 147 ALA A O 1
ATOM 1209 N N . ASP A 1 148 ? 1.271 -1.894 -15.514 1.00 98.06 148 ASP A N 1
ATOM 1210 C CA . ASP A 1 148 ? 2.029 -3.046 -16.012 1.00 98.06 148 ASP A CA 1
ATOM 1211 C C . ASP A 1 148 ? 2.689 -3.855 -14.884 1.00 98.06 148 ASP A C 1
ATOM 1213 O O . ASP A 1 148 ? 2.754 -5.085 -14.951 1.00 98.06 148 ASP A O 1
ATOM 1217 N N . ILE A 1 149 ? 3.162 -3.180 -13.828 1.00 98.31 149 ILE A N 1
ATOM 1218 C CA . ILE A 1 149 ? 3.658 -3.848 -12.618 1.00 98.31 149 ILE A CA 1
ATOM 1219 C C . ILE A 1 149 ? 2.549 -4.682 -11.973 1.00 98.31 149 ILE A C 1
ATOM 1221 O O . ILE A 1 149 ? 2.780 -5.837 -11.618 1.00 98.31 149 ILE A O 1
ATOM 1225 N N . LEU A 1 150 ? 1.356 -4.106 -11.804 1.00 98.38 150 LEU A N 1
ATOM 1226 C CA . LEU A 1 150 ? 0.229 -4.789 -11.167 1.00 98.38 150 LEU A CA 1
ATOM 1227 C C . LEU A 1 150 ? -0.252 -5.996 -11.979 1.00 98.38 150 LEU A C 1
ATOM 1229 O O . LEU A 1 150 ? -0.646 -6.999 -11.387 1.00 98.38 150 LEU A O 1
ATOM 1233 N N . ASP A 1 151 ? -0.176 -5.934 -13.307 1.00 98.12 151 ASP A N 1
ATOM 1234 C CA . ASP A 1 151 ? -0.523 -7.057 -14.188 1.00 98.12 151 ASP A CA 1
ATOM 1235 C C . ASP A 1 151 ? 0.483 -8.218 -14.118 1.00 98.12 151 ASP A C 1
ATOM 1237 O O . ASP A 1 151 ? 0.164 -9.347 -14.490 1.00 98.12 151 ASP A O 1
ATOM 1241 N N . LEU A 1 152 ? 1.691 -7.957 -13.617 1.00 98.06 152 LEU A N 1
ATOM 1242 C CA . LEU A 1 152 ? 2.755 -8.940 -13.405 1.00 98.06 152 LEU A CA 1
ATOM 1243 C C . LEU A 1 152 ? 2.933 -9.338 -11.934 1.00 98.06 152 LEU A C 1
ATOM 1245 O O . LEU A 1 152 ? 3.858 -10.080 -11.602 1.00 98.06 152 LEU A O 1
ATOM 1249 N N . PHE A 1 153 ? 2.088 -8.828 -11.041 1.00 98.44 153 PHE A N 1
ATOM 1250 C CA . PHE A 1 153 ? 2.332 -8.902 -9.610 1.00 98.44 153 PHE A CA 1
ATOM 1251 C C . PHE A 1 153 ? 2.150 -10.317 -9.053 1.00 98.44 153 PHE A C 1
ATOM 1253 O O . PHE A 1 153 ? 1.064 -10.892 -9.112 1.00 98.44 153 PHE A O 1
ATOM 1260 N N . SER A 1 154 ? 3.196 -10.854 -8.424 1.00 97.94 154 SER A N 1
ATOM 1261 C CA . SER A 1 154 ? 3.152 -12.123 -7.699 1.00 97.94 154 SER A CA 1
ATOM 1262 C C . SER A 1 154 ? 3.189 -11.910 -6.188 1.00 97.94 154 SER A C 1
ATOM 1264 O O . SER A 1 154 ? 4.159 -11.384 -5.641 1.00 97.94 154 SER A O 1
ATOM 1266 N N . ILE A 1 155 ? 2.150 -12.387 -5.491 1.00 97.81 155 ILE A N 1
ATOM 1267 C CA . ILE A 1 155 ? 2.073 -12.342 -4.022 1.00 97.81 155 ILE A CA 1
ATOM 1268 C C . ILE A 1 155 ? 3.240 -13.102 -3.389 1.00 97.81 155 ILE A C 1
ATOM 1270 O O . ILE A 1 155 ? 3.883 -12.572 -2.489 1.00 97.81 155 ILE A O 1
ATOM 1274 N N . GLY A 1 156 ? 3.539 -14.314 -3.871 1.00 97.50 156 GLY A N 1
ATOM 1275 C CA . GLY A 1 156 ? 4.617 -15.141 -3.318 1.00 97.50 156 GLY A CA 1
ATOM 1276 C C . GLY A 1 156 ? 5.968 -14.428 -3.365 1.00 97.50 156 GLY A C 1
ATOM 1277 O O . GLY A 1 156 ? 6.673 -14.364 -2.365 1.00 97.50 156 GLY A O 1
ATOM 1278 N N . VAL A 1 157 ? 6.269 -13.776 -4.491 1.00 98.00 157 VAL A N 1
ATOM 1279 C CA . VAL A 1 157 ? 7.509 -13.003 -4.650 1.00 98.00 157 VAL A CA 1
ATOM 1280 C C . VAL A 1 157 ? 7.514 -11.779 -3.729 1.00 98.00 157 VAL A C 1
ATOM 1282 O O . VAL A 1 157 ? 8.527 -11.483 -3.096 1.00 98.00 157 VAL A O 1
ATOM 1285 N N . ALA A 1 158 ? 6.375 -11.097 -3.579 1.00 97.81 158 ALA A N 1
ATOM 1286 C CA . ALA A 1 158 ? 6.265 -9.952 -2.679 1.00 97.81 158 ALA A CA 1
ATOM 1287 C C . ALA A 1 158 ? 6.518 -10.322 -1.208 1.00 97.81 158 ALA A C 1
ATOM 1289 O O . ALA A 1 158 ? 7.175 -9.557 -0.496 1.00 97.81 158 ALA A O 1
ATOM 1290 N N . LEU A 1 159 ? 6.059 -11.503 -0.776 1.00 97.56 159 LEU A N 1
ATOM 1291 C CA . LEU A 1 159 ? 6.303 -12.044 0.567 1.00 97.56 159 LEU A CA 1
ATOM 1292 C C . LEU A 1 159 ? 7.785 -12.329 0.840 1.00 97.56 159 LEU A C 1
ATOM 1294 O O . LEU A 1 159 ? 8.210 -12.260 1.992 1.00 97.56 159 LEU A O 1
ATOM 1298 N N . GLU A 1 160 ? 8.571 -12.628 -0.192 1.00 97.12 160 GLU A N 1
ATOM 1299 C CA . GLU A 1 160 ? 10.015 -12.848 -0.071 1.00 97.12 160 GLU A CA 1
ATOM 1300 C C . GLU A 1 160 ? 10.801 -11.529 -0.109 1.00 97.12 160 GLU A C 1
ATOM 1302 O O . GLU A 1 160 ? 11.779 -11.353 0.621 1.00 97.12 160 GLU A O 1
ATOM 1307 N N . LYS A 1 161 ? 10.385 -10.577 -0.954 1.00 97.25 161 LYS A N 1
ATOM 1308 C CA . LYS A 1 161 ? 11.182 -9.377 -1.258 1.00 97.25 161 LYS A CA 1
ATOM 1309 C C . LYS A 1 161 ? 10.963 -8.202 -0.305 1.00 97.25 161 LYS A C 1
ATOM 1311 O O . LYS A 1 161 ? 11.880 -7.375 -0.166 1.00 97.25 161 LYS A O 1
ATOM 1316 N N . ASN A 1 162 ? 9.796 -8.092 0.337 1.00 97.88 162 ASN A N 1
ATOM 1317 C CA . ASN A 1 162 ? 9.459 -6.942 1.180 1.00 97.88 162 ASN A CA 1
ATOM 1318 C C . ASN A 1 162 ? 8.878 -7.337 2.541 1.00 97.88 162 ASN A C 1
ATOM 1320 O O . ASN A 1 162 ? 7.752 -7.813 2.648 1.00 97.88 162 ASN A O 1
ATOM 1324 N N . ARG A 1 163 ? 9.606 -7.005 3.611 1.00 96.50 163 ARG A N 1
ATOM 1325 C CA . ARG A 1 163 ? 9.261 -7.397 4.986 1.00 96.50 163 ARG A CA 1
ATOM 1326 C C . ARG A 1 163 ? 7.960 -6.774 5.487 1.00 96.50 163 ARG A C 1
ATOM 1328 O O . ARG A 1 163 ? 7.275 -7.374 6.308 1.00 96.50 163 ARG A O 1
ATOM 1335 N N . SER A 1 164 ? 7.633 -5.562 5.036 1.00 96.81 164 SER A N 1
ATOM 1336 C CA . SER A 1 164 ? 6.405 -4.883 5.460 1.00 96.81 164 SER A CA 1
ATOM 1337 C C . SER A 1 164 ? 5.178 -5.438 4.737 1.00 96.81 164 SER A C 1
ATOM 1339 O O . SER A 1 164 ? 4.126 -5.565 5.361 1.00 96.81 164 SER A O 1
ATOM 1341 N N . PHE A 1 165 ? 5.331 -5.874 3.481 1.00 97.69 165 PHE A N 1
ATOM 1342 C CA . PHE A 1 165 ? 4.301 -6.637 2.776 1.00 97.69 165 PHE A CA 1
ATOM 1343 C C . PHE A 1 165 ? 4.067 -7.991 3.458 1.00 97.69 165 PHE A C 1
ATOM 1345 O O . PHE A 1 165 ? 2.928 -8.327 3.779 1.00 97.69 165 PHE A O 1
ATOM 1352 N N . THR A 1 166 ? 5.138 -8.723 3.793 1.00 96.81 166 THR A N 1
ATOM 1353 C CA . THR A 1 166 ? 5.060 -9.980 4.561 1.00 96.81 166 THR A CA 1
ATOM 1354 C C . THR A 1 166 ? 4.365 -9.787 5.904 1.00 96.81 166 THR A C 1
ATOM 1356 O O . THR A 1 166 ? 3.504 -10.586 6.276 1.00 96.81 166 THR A O 1
ATOM 1359 N N . TYR A 1 167 ? 4.703 -8.710 6.620 1.00 95.31 167 TYR A N 1
ATOM 1360 C CA . TYR A 1 167 ? 4.072 -8.360 7.889 1.00 95.31 167 TYR A CA 1
ATOM 1361 C C . TYR A 1 167 ? 2.568 -8.120 7.719 1.00 95.31 167 TYR A C 1
ATOM 1363 O O . TYR A 1 167 ? 1.778 -8.706 8.458 1.00 95.31 167 TYR A O 1
ATOM 1371 N N . PHE A 1 168 ? 2.166 -7.308 6.733 1.00 95.44 168 PHE A N 1
ATOM 1372 C CA . PHE A 1 168 ? 0.754 -7.058 6.438 1.00 95.44 168 PHE A CA 1
ATOM 1373 C C . PHE A 1 168 ? 0.017 -8.366 6.131 1.00 95.44 168 PHE A C 1
ATOM 1375 O O . PHE A 1 168 ? -1.009 -8.658 6.745 1.00 95.44 168 PHE A O 1
ATOM 1382 N N . PHE A 1 169 ? 0.565 -9.176 5.225 1.00 94.69 169 PHE A N 1
ATOM 1383 C CA . PHE A 1 169 ? -0.069 -10.412 4.782 1.00 94.69 169 PHE A CA 1
ATOM 1384 C C . PHE A 1 169 ? -0.243 -11.405 5.934 1.00 94.69 169 PHE A C 1
ATOM 1386 O O . PHE A 1 169 ? -1.344 -11.890 6.176 1.00 94.69 169 PHE A O 1
ATOM 1393 N N . THR A 1 170 ? 0.812 -11.637 6.717 1.00 92.81 170 THR A N 1
ATOM 1394 C CA . THR A 1 170 ? 0.770 -12.547 7.875 1.00 92.81 170 THR A CA 1
ATOM 1395 C C . THR A 1 170 ? -0.244 -12.095 8.923 1.00 92.81 170 THR A C 1
ATOM 1397 O O . THR A 1 170 ? -0.876 -12.919 9.584 1.00 92.81 170 THR A O 1
ATOM 1400 N N . ARG A 1 171 ? -0.394 -10.777 9.095 1.00 89.75 171 ARG A N 1
ATOM 1401 C CA . ARG A 1 171 ? -1.234 -10.199 10.141 1.00 89.75 171 ARG A CA 1
ATOM 1402 C C . ARG A 1 171 ? -2.714 -10.144 9.777 1.00 89.75 171 ARG A C 1
ATOM 1404 O O . ARG A 1 171 ? -3.537 -10.300 10.677 1.00 89.75 171 ARG A O 1
ATOM 1411 N N . PHE A 1 172 ? -3.039 -9.875 8.515 1.00 90.12 172 PHE A N 1
ATOM 1412 C CA . PHE A 1 172 ? -4.409 -9.552 8.100 1.00 90.12 172 PHE A CA 1
ATOM 1413 C C . PHE A 1 172 ? -4.995 -10.491 7.047 1.00 90.12 172 PHE A C 1
ATOM 1415 O O . PHE A 1 172 ? -6.211 -10.486 6.887 1.00 90.12 172 PHE A O 1
ATOM 1422 N N . ILE A 1 173 ? -4.168 -11.272 6.346 1.00 88.38 173 ILE A N 1
ATOM 1423 C CA . ILE A 1 173 ? -4.616 -12.192 5.290 1.00 88.38 173 ILE A CA 1
ATOM 1424 C C . ILE A 1 173 ? -4.498 -13.643 5.750 1.00 88.38 173 ILE A C 1
ATOM 1426 O O . ILE A 1 173 ? -5.448 -14.411 5.640 1.00 88.38 173 ILE A O 1
ATOM 1430 N N . THR A 1 174 ? -3.346 -14.038 6.295 1.00 81.19 174 THR A N 1
ATOM 1431 C CA . THR A 1 174 ? -3.170 -15.407 6.782 1.00 81.19 174 THR A CA 1
ATOM 1432 C C . THR A 1 174 ? -4.010 -15.614 8.047 1.00 81.19 174 THR A C 1
ATOM 1434 O O . THR A 1 174 ? -3.906 -14.802 8.973 1.00 81.19 174 THR A O 1
ATOM 1437 N N . PRO A 1 175 ? -4.790 -16.708 8.152 1.00 59.44 175 PRO A N 1
ATOM 1438 C CA . PRO A 1 175 ? -5.533 -17.060 9.357 1.00 59.44 175 PRO A CA 1
ATOM 1439 C C . PRO A 1 175 ? -4.576 -17.544 10.456 1.00 59.44 175 PRO A C 1
ATOM 1441 O O . PRO A 1 175 ? -4.535 -18.709 10.833 1.00 59.44 175 PRO A O 1
ATOM 1444 N N . SER A 1 176 ? -3.786 -16.625 10.999 1.00 47.03 176 SER A N 1
ATOM 1445 C CA . SER A 1 176 ? -3.192 -16.780 12.319 1.00 47.03 176 SER A CA 1
ATOM 1446 C C . SER A 1 176 ? -4.345 -16.551 13.294 1.00 47.03 176 SER A C 1
ATOM 1448 O O . SER A 1 176 ? -4.914 -15.463 13.285 1.00 47.03 176 SER A O 1
ATOM 1450 N N . GLY A 1 177 ? -4.739 -17.545 14.093 1.00 42.97 177 GLY A N 1
ATOM 1451 C CA . GLY A 1 177 ? -5.928 -17.537 14.970 1.00 42.97 177 GLY A CA 1
ATOM 1452 C C . GLY A 1 177 ? -6.016 -16.438 16.050 1.00 42.97 177 GLY A C 1
ATOM 1453 O O . GLY A 1 177 ? -6.752 -16.593 17.015 1.00 42.97 177 GLY A O 1
ATOM 1454 N N . ILE A 1 178 ? -5.290 -15.328 15.912 1.00 44.84 178 ILE A N 1
ATOM 1455 C CA . ILE A 1 178 ? -5.324 -14.151 16.775 1.00 44.84 178 ILE A CA 1
ATOM 1456 C C . ILE A 1 178 ? -5.565 -12.927 15.885 1.00 44.84 178 ILE A C 1
ATOM 1458 O O . ILE A 1 178 ? -4.627 -12.285 15.398 1.00 44.84 178 ILE A O 1
ATOM 1462 N N . ARG A 1 179 ? -6.845 -12.595 15.684 1.00 51.94 179 ARG A N 1
ATOM 1463 C CA . ARG A 1 179 ? -7.250 -11.332 15.059 1.00 51.94 179 ARG A CA 1
ATOM 1464 C C . ARG A 1 179 ? -7.067 -10.193 16.076 1.00 51.94 179 ARG A C 1
ATOM 1466 O O . ARG A 1 179 ? -7.639 -10.261 17.165 1.00 51.94 179 ARG A O 1
ATOM 1473 N N . PRO A 1 180 ? -6.278 -9.150 15.774 1.00 45.41 180 PRO A N 1
ATOM 1474 C CA . PRO A 1 180 ? -6.233 -7.956 16.609 1.00 45.41 180 PRO A CA 1
ATOM 1475 C C . PRO A 1 180 ? -7.574 -7.228 16.591 1.00 45.41 180 PRO A C 1
ATOM 1477 O O . PRO A 1 180 ? -8.037 -6.810 15.531 1.00 45.41 180 PRO A O 1
ATOM 1480 N N . GLY A 1 181 ? -8.180 -7.068 17.768 1.00 48.53 181 GLY A N 1
ATOM 1481 C CA . GLY A 1 181 ? -9.320 -6.175 17.952 1.00 48.53 181 GLY A CA 1
ATOM 1482 C C . GLY A 1 181 ? -10.588 -6.784 18.535 1.00 48.53 181 GLY A C 1
ATOM 1483 O O . GLY A 1 181 ? -11.563 -6.058 18.695 1.00 48.53 181 GLY A O 1
ATOM 1484 N N . THR A 1 182 ? -10.596 -8.060 18.917 1.00 42.50 182 THR A N 1
ATOM 1485 C CA . THR A 1 182 ? -11.689 -8.624 19.726 1.00 42.50 182 THR A CA 1
ATOM 1486 C C . THR A 1 182 ? -11.374 -8.510 21.219 1.00 42.50 182 THR A C 1
ATOM 1488 O O . THR A 1 182 ? -11.396 -9.500 21.939 1.00 42.50 182 THR A O 1
ATOM 1491 N N . VAL A 1 183 ? -11.071 -7.308 21.720 1.00 38.41 183 VAL A N 1
ATOM 1492 C CA . VAL A 1 183 ? -11.223 -7.071 23.165 1.00 38.41 183 VAL A CA 1
ATOM 1493 C C . VAL A 1 183 ? -12.680 -6.692 23.374 1.00 38.41 183 VAL A C 1
ATOM 1495 O O . VAL A 1 183 ? -13.065 -5.531 23.246 1.00 38.41 183 VAL A O 1
ATOM 1498 N N . ARG A 1 184 ? -13.512 -7.705 23.628 1.00 40.66 184 ARG A N 1
ATOM 1499 C CA . ARG A 1 184 ? -14.826 -7.482 24.231 1.00 40.66 184 ARG A CA 1
ATOM 1500 C C . ARG A 1 184 ? -14.583 -6.875 25.616 1.00 40.66 184 ARG A C 1
ATOM 1502 O O . ARG A 1 184 ? -13.820 -7.471 26.375 1.00 40.66 184 ARG A O 1
ATOM 1509 N N . PRO A 1 185 ? -15.205 -5.745 25.986 1.00 34.03 185 PRO A N 1
ATOM 1510 C CA . PRO A 1 185 ? -15.338 -5.438 27.396 1.00 34.03 185 PRO A CA 1
ATOM 1511 C C . PRO A 1 185 ? -16.231 -6.536 27.977 1.00 34.03 185 PRO A C 1
ATOM 1513 O O . PRO A 1 185 ? -17.385 -6.681 27.568 1.00 34.03 185 PRO A O 1
ATOM 1516 N N . GLU A 1 186 ? -15.682 -7.366 28.860 1.00 33.50 186 GLU A N 1
ATOM 1517 C CA . GLU A 1 186 ? -16.515 -8.237 29.677 1.00 33.50 186 GLU A CA 1
ATOM 1518 C C . GLU A 1 186 ? -17.499 -7.347 30.435 1.00 33.50 186 GLU A C 1
ATOM 1520 O O . GLU A 1 186 ? -17.130 -6.418 31.154 1.00 33.50 186 GLU A O 1
ATOM 1525 N N . SER A 1 187 ? -18.778 -7.597 30.183 1.00 35.72 187 SER A N 1
ATOM 1526 C CA . SER A 1 187 ? -19.891 -6.998 30.893 1.00 35.72 187 SER A CA 1
ATOM 1527 C C . SER A 1 187 ? -19.734 -7.264 32.386 1.00 35.72 187 SER A C 1
ATOM 1529 O O . SER A 1 187 ? -19.764 -8.413 32.826 1.00 35.72 187 SER A O 1
ATOM 1531 N N . ALA A 1 188 ? -19.606 -6.193 33.159 1.00 39.03 188 ALA A N 1
ATOM 1532 C CA . ALA A 1 188 ? -19.724 -6.232 34.603 1.00 39.03 188 ALA A CA 1
ATOM 1533 C C . ALA A 1 188 ? -21.126 -6.721 35.016 1.00 39.03 188 ALA A C 1
ATOM 1535 O O . ALA A 1 188 ? -22.111 -6.035 34.762 1.00 39.03 188 ALA A O 1
ATOM 1536 N N . SER A 1 189 ? -21.192 -7.892 35.657 1.00 34.59 189 SER A N 1
ATOM 1537 C CA . SER A 1 189 ? -22.147 -8.311 36.708 1.00 34.59 189 SER A CA 1
ATOM 1538 C C . SER A 1 189 ? -21.738 -9.745 37.115 1.00 34.59 189 SER A C 1
ATOM 1540 O O . SER A 1 189 ? -21.472 -10.548 36.230 1.00 34.59 189 SER A O 1
ATOM 1542 N N . SER A 1 190 ? -21.603 -10.179 38.367 1.00 33.44 190 SER A N 1
ATOM 1543 C CA . SER A 1 190 ? -22.332 -9.803 39.570 1.00 33.44 190 SER A CA 1
ATOM 1544 C C . SER A 1 190 ? -21.551 -10.159 40.839 1.00 33.44 190 SER A C 1
ATOM 1546 O O . SER A 1 190 ? -20.914 -11.203 40.944 1.00 33.44 190 SER A O 1
ATOM 1548 N N . VAL A 1 191 ? -21.706 -9.268 41.811 1.00 33.59 191 VAL A N 1
ATOM 1549 C CA . VAL A 1 191 ? -21.565 -9.402 43.264 1.00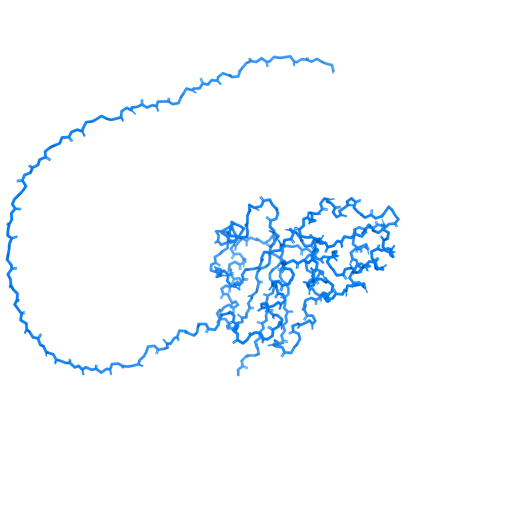 33.59 191 VAL A CA 1
ATOM 1550 C C . VAL A 1 191 ? -21.771 -10.825 43.811 1.00 33.59 191 VAL A C 1
ATOM 1552 O O . VAL A 1 191 ? -22.817 -11.433 43.584 1.00 33.59 191 VAL A O 1
ATOM 1555 N N . LYS A 1 192 ? -20.865 -11.267 44.695 1.00 34.22 192 LYS A N 1
ATOM 1556 C CA . LYS A 1 192 ? -21.247 -11.966 45.933 1.00 34.22 192 LYS A CA 1
ATOM 1557 C C . LYS A 1 192 ? -20.458 -11.419 47.122 1.00 34.22 192 LYS A C 1
ATOM 1559 O O . LYS A 1 192 ? -19.236 -11.339 47.096 1.00 34.22 192 LYS A O 1
ATOM 1564 N N . ALA A 1 193 ? -21.222 -11.020 48.134 1.00 34.94 193 ALA A N 1
ATOM 1565 C CA . ALA A 1 193 ? -20.783 -10.537 49.431 1.00 34.94 193 ALA A CA 1
ATOM 1566 C C . ALA A 1 193 ? -20.162 -11.658 50.285 1.00 34.94 193 ALA A C 1
ATOM 1568 O O . ALA A 1 193 ? -20.571 -12.814 50.185 1.00 34.94 193 ALA A O 1
ATOM 1569 N N . GLY A 1 194 ? -19.216 -11.281 51.151 1.00 30.52 194 GLY A N 1
ATOM 1570 C CA . GLY A 1 194 ? -18.514 -12.166 52.085 1.00 30.52 194 GLY A CA 1
ATOM 1571 C C . GLY A 1 194 ? -17.753 -11.385 53.164 1.00 30.52 194 GLY A C 1
ATOM 1572 O O . GLY A 1 194 ? -16.535 -11.317 53.158 1.00 30.52 194 GLY A O 1
ATOM 1573 N N . THR A 1 195 ? -18.534 -10.741 54.021 1.00 32.66 195 THR A N 1
ATOM 1574 C CA . THR A 1 195 ? -18.327 -10.144 55.353 1.00 32.66 195 THR A CA 1
ATOM 1575 C C . THR A 1 195 ? -17.184 -10.662 56.272 1.00 32.66 195 THR A C 1
ATOM 1577 O O . THR A 1 195 ? -17.105 -11.852 56.550 1.00 32.66 195 THR A O 1
ATOM 1580 N N . ILE A 1 196 ? -16.468 -9.676 56.859 1.00 33.22 196 ILE A N 1
ATOM 1581 C CA . ILE A 1 196 ? -15.820 -9.530 58.200 1.00 33.22 196 ILE A CA 1
ATOM 1582 C C . ILE A 1 196 ? -14.520 -10.290 58.552 1.00 33.22 196 ILE A C 1
ATOM 1584 O O . ILE A 1 196 ? -14.451 -11.512 58.541 1.00 33.22 196 ILE A O 1
ATOM 1588 N N . GLY A 1 197 ? -13.540 -9.508 59.040 1.00 29.91 197 GLY A N 1
ATOM 1589 C CA . GLY A 1 197 ? -12.370 -9.960 59.802 1.00 29.91 197 GLY A CA 1
ATOM 1590 C C . GLY A 1 197 ? -11.447 -8.807 60.226 1.00 29.91 197 GLY A C 1
ATOM 1591 O O . GLY A 1 197 ? -10.482 -8.493 59.546 1.00 29.91 197 GLY A O 1
ATOM 1592 N N . GLU A 1 198 ? -11.796 -8.163 61.333 1.00 30.64 198 GLU A N 1
ATOM 1593 C CA . GLU A 1 198 ? -11.150 -7.053 62.051 1.00 30.64 198 GLU A CA 1
ATOM 1594 C C . GLU A 1 198 ? -9.776 -7.417 62.672 1.00 30.64 198 GLU A C 1
ATOM 1596 O O . GLU A 1 198 ? -9.642 -8.541 63.158 1.00 30.64 198 GLU A O 1
ATOM 1601 N N . LYS A 1 199 ? -8.801 -6.475 62.725 1.00 32.41 199 LYS A N 1
ATOM 1602 C CA . LYS A 1 199 ? -8.048 -6.050 63.947 1.00 32.41 199 LYS A CA 1
ATOM 1603 C C . LYS A 1 199 ? -6.750 -5.232 63.703 1.00 32.41 199 LYS A C 1
ATOM 1605 O O . LYS A 1 199 ? -5.823 -5.714 63.067 1.00 32.41 199 LYS A O 1
ATOM 1610 N N . THR A 1 200 ? -6.733 -4.036 64.327 1.00 31.16 200 THR A N 1
ATOM 1611 C CA . THR A 1 200 ? -5.674 -3.347 65.137 1.00 31.16 200 THR A CA 1
ATOM 1612 C C . THR A 1 200 ? -4.260 -3.134 64.558 1.00 31.16 200 THR A C 1
ATOM 1614 O O . THR A 1 200 ? -3.625 -4.099 64.163 1.00 31.16 200 THR A O 1
ATOM 1617 N N . ALA A 1 201 ? -3.704 -1.917 64.423 1.00 30.88 201 ALA A N 1
ATOM 1618 C CA . ALA A 1 201 ? -3.382 -0.806 65.360 1.00 30.88 201 ALA A CA 1
ATOM 1619 C C . ALA A 1 201 ? -1.901 -0.803 65.828 1.00 30.88 201 ALA A C 1
ATOM 1621 O O . ALA A 1 201 ? -1.367 -1.849 66.180 1.00 30.88 201 ALA A O 1
ATOM 1622 N N . GLY A 1 202 ? -1.288 0.393 65.849 1.00 30.75 202 GLY A N 1
ATOM 1623 C CA . GLY A 1 202 ? 0.046 0.722 66.395 1.00 30.75 202 GLY A CA 1
ATOM 1624 C C . GLY A 1 202 ? 0.812 1.688 65.471 1.00 30.75 202 GLY A C 1
ATOM 1625 O O . GLY A 1 202 ? 1.347 1.254 64.460 1.00 30.75 202 GLY A O 1
ATOM 1626 N N . GLU A 1 203 ? 0.627 3.011 65.565 1.00 31.78 203 GLU A N 1
ATOM 1627 C CA . GLU A 1 203 ? 1.356 3.987 66.416 1.00 31.78 203 GLU A CA 1
ATOM 1628 C C . GLU A 1 203 ? 2.872 4.096 66.159 1.00 31.78 203 GLU A C 1
ATOM 1630 O O . GLU A 1 203 ? 3.606 3.118 66.244 1.00 31.78 203 GLU A O 1
ATOM 1635 N N . GLY A 1 204 ? 3.341 5.325 65.897 1.00 31.44 204 GLY A N 1
ATOM 1636 C CA . GLY A 1 204 ? 4.766 5.651 65.780 1.00 31.44 204 GLY A CA 1
ATOM 1637 C C . GLY A 1 204 ? 5.047 7.052 65.223 1.00 31.44 204 GLY A C 1
ATOM 1638 O O . GLY A 1 204 ? 5.331 7.215 64.045 1.00 31.44 204 GLY A O 1
ATOM 1639 N N . THR A 1 205 ? 4.944 8.054 66.091 1.00 32.66 205 THR A N 1
ATOM 1640 C CA . THR A 1 205 ? 5.276 9.487 65.949 1.00 32.66 205 THR A CA 1
ATOM 1641 C C . THR A 1 205 ? 6.753 9.797 65.644 1.00 32.66 205 THR A C 1
ATOM 1643 O O . THR A 1 205 ? 7.626 9.081 66.126 1.00 32.66 205 THR A O 1
ATOM 1646 N N . GLY A 1 206 ? 7.053 10.949 65.017 1.00 31.06 206 GLY A N 1
ATOM 1647 C CA . GLY A 1 206 ? 8.394 11.565 65.094 1.00 31.06 206 GLY A CA 1
ATOM 1648 C C . GLY A 1 206 ? 8.650 12.767 64.168 1.00 31.06 206 GLY A C 1
ATOM 1649 O O . GLY A 1 206 ? 8.590 12.632 62.957 1.00 31.06 206 GLY A O 1
ATOM 1650 N N . ALA A 1 207 ? 8.935 13.926 64.770 1.00 32.66 207 ALA A N 1
ATOM 1651 C CA . ALA A 1 207 ? 9.158 15.276 64.227 1.00 32.66 207 ALA A CA 1
ATOM 1652 C C . ALA A 1 207 ? 10.317 15.476 63.206 1.00 32.66 207 ALA A C 1
ATOM 1654 O O . ALA A 1 207 ? 11.258 14.691 63.168 1.00 32.66 207 ALA A O 1
ATOM 1655 N N . GLY A 1 208 ? 10.251 16.578 62.428 1.00 30.08 208 GLY A N 1
ATOM 1656 C CA . GLY A 1 208 ? 11.325 17.120 61.551 1.00 30.08 208 GLY A CA 1
ATOM 1657 C C . GLY A 1 208 ? 12.423 17.882 62.324 1.00 30.08 208 GLY A C 1
ATOM 1658 O O . GLY A 1 208 ? 12.618 17.554 63.492 1.00 30.08 208 GLY A O 1
ATOM 1659 N N . PRO A 1 209 ? 13.087 18.944 61.796 1.00 48.81 209 PRO A N 1
ATOM 1660 C CA . PRO A 1 209 ? 13.209 19.485 60.427 1.00 48.81 209 PRO A CA 1
ATOM 1661 C C . PRO A 1 209 ? 14.694 19.618 59.962 1.00 48.81 209 PRO A C 1
ATOM 1663 O O . PRO A 1 209 ? 15.612 19.324 60.722 1.00 48.81 209 PRO A O 1
ATOM 1666 N N . GLY A 1 210 ? 14.959 20.103 58.738 1.00 31.69 210 GLY A N 1
ATOM 1667 C CA . GLY A 1 210 ? 16.325 20.444 58.297 1.00 31.69 210 GLY A CA 1
ATOM 1668 C C . GLY A 1 210 ? 16.390 21.182 56.954 1.00 31.69 210 GLY A C 1
ATOM 1669 O O . GLY A 1 210 ? 15.906 20.681 55.945 1.00 31.69 210 GLY A O 1
ATOM 1670 N N . GLU A 1 211 ? 16.967 22.383 56.982 1.00 33.56 211 GLU A N 1
ATOM 1671 C CA . GLU A 1 211 ? 17.219 23.323 55.879 1.00 33.56 211 GLU A CA 1
ATOM 1672 C C . GLU A 1 211 ? 18.310 22.851 54.891 1.00 33.56 211 GLU A C 1
ATOM 1674 O O . GLU A 1 211 ? 19.163 22.045 55.259 1.00 33.56 211 GLU A O 1
ATOM 1679 N N . SER A 1 212 ? 18.346 23.432 53.677 1.00 32.94 212 SER A N 1
ATOM 1680 C CA . SER A 1 212 ? 19.504 24.166 53.090 1.00 32.94 212 SER A CA 1
ATOM 1681 C C . SER A 1 212 ? 19.613 24.096 51.549 1.00 32.94 212 SER A C 1
ATOM 1683 O O . SER A 1 212 ? 19.323 23.070 50.941 1.00 32.94 212 SER A O 1
ATOM 1685 N N . GLY A 1 213 ? 20.092 25.205 50.954 1.00 31.31 213 GLY A N 1
ATOM 1686 C CA . GLY A 1 213 ? 20.723 25.310 49.619 1.00 31.31 213 GLY A CA 1
ATOM 1687 C C . GLY A 1 213 ? 19.790 25.746 48.480 1.00 31.31 213 GLY A C 1
ATOM 1688 O O . GLY A 1 213 ? 19.052 24.918 47.964 1.00 31.31 213 GLY A O 1
ATOM 1689 N N . THR A 1 214 ? 19.577 27.029 48.151 1.00 33.03 214 THR A N 1
ATOM 1690 C CA . THR A 1 214 ? 20.416 28.030 47.435 1.00 33.03 214 THR A CA 1
ATOM 1691 C C . THR A 1 214 ? 21.027 27.616 46.090 1.00 33.03 214 THR A C 1
ATOM 1693 O O . THR A 1 214 ? 21.770 26.648 45.999 1.00 33.03 214 THR A O 1
ATOM 1696 N N . ASP A 1 215 ? 20.770 28.511 45.127 1.00 30.83 215 ASP A N 1
ATOM 1697 C CA . ASP A 1 215 ? 21.502 28.842 43.899 1.00 30.83 215 ASP A CA 1
ATOM 1698 C C . ASP A 1 215 ? 21.410 27.914 42.683 1.00 30.83 215 ASP A C 1
ATOM 1700 O O . ASP A 1 215 ? 22.103 26.912 42.593 1.00 30.83 215 ASP A O 1
ATOM 1704 N N . GLU A 1 216 ? 20.684 28.372 41.651 1.00 36.81 216 GLU A N 1
ATOM 1705 C CA . GLU A 1 216 ? 21.183 28.265 40.273 1.00 36.81 216 GLU A CA 1
ATOM 1706 C C . GLU A 1 216 ? 20.591 29.338 39.330 1.00 36.81 216 GLU A C 1
ATOM 1708 O O . GLU A 1 216 ? 19.465 29.276 38.844 1.00 36.81 216 GLU A O 1
ATOM 1713 N N . ILE A 1 217 ? 21.389 30.397 39.167 1.00 36.91 217 ILE A N 1
ATOM 1714 C CA . ILE A 1 217 ? 21.865 31.007 37.915 1.00 36.91 217 ILE A CA 1
ATOM 1715 C C . ILE A 1 217 ? 20.852 31.234 36.773 1.00 36.91 217 ILE A C 1
ATOM 1717 O O . ILE A 1 217 ? 20.473 30.363 35.995 1.00 36.91 217 ILE A O 1
ATOM 1721 N N . SER A 1 218 ? 20.576 32.527 36.601 1.00 34.69 218 SER A N 1
ATOM 1722 C CA . SER A 1 218 ? 20.033 33.200 35.422 1.00 34.69 218 SER A CA 1
ATOM 1723 C C . SER A 1 218 ? 20.932 33.044 34.185 1.00 34.69 218 SER A C 1
ATOM 1725 O O . SER A 1 218 ? 22.112 33.394 34.227 1.00 34.69 218 SER A O 1
ATOM 1727 N N . ALA A 1 219 ? 20.358 32.618 33.056 1.00 35.88 219 ALA A N 1
ATOM 1728 C CA . ALA A 1 219 ? 20.982 32.716 31.738 1.00 35.88 219 ALA A CA 1
ATOM 1729 C C . ALA A 1 219 ? 20.009 33.353 30.730 1.00 35.88 219 ALA A C 1
ATOM 1731 O O . ALA A 1 219 ? 18.993 32.774 30.349 1.00 35.88 219 ALA A O 1
ATOM 1732 N N . LYS A 1 220 ? 20.340 34.577 30.301 1.00 40.88 220 LYS A N 1
ATOM 1733 C CA . LYS A 1 220 ? 19.743 35.269 29.148 1.00 40.88 220 LYS A CA 1
ATOM 1734 C C . LYS A 1 220 ? 20.283 34.662 27.843 1.00 40.88 220 LYS A C 1
ATOM 1736 O O . LYS A 1 220 ? 21.483 34.394 27.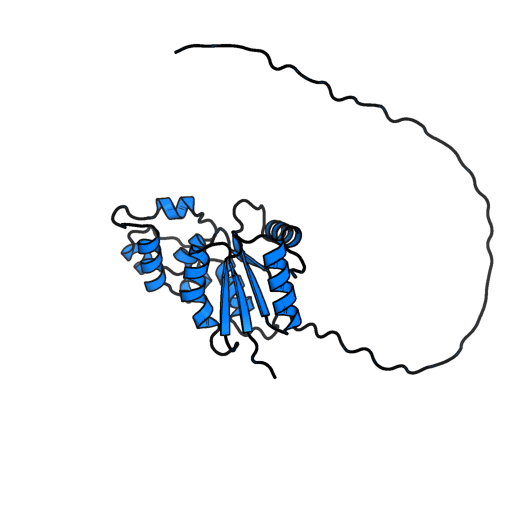784 1.00 40.88 220 LYS A O 1
ATOM 1741 N N . PRO A 1 221 ? 19.489 34.548 26.766 1.00 41.84 221 PRO A N 1
ATOM 1742 C CA . PRO A 1 221 ? 20.039 34.291 25.443 1.00 41.84 221 PRO A CA 1
ATOM 1743 C C . PRO A 1 221 ? 20.599 35.578 24.818 1.00 41.84 221 PRO A C 1
ATOM 1745 O O . PRO A 1 221 ? 19.951 36.626 24.786 1.00 41.84 221 PRO A O 1
ATOM 1748 N N . VAL A 1 222 ? 21.833 35.463 24.331 1.00 40.97 222 VAL A N 1
ATOM 1749 C CA . VAL A 1 222 ? 22.570 36.447 23.534 1.00 40.97 222 VAL A CA 1
ATOM 1750 C C . VAL A 1 222 ? 22.042 36.419 22.097 1.00 40.97 222 VAL A C 1
ATOM 1752 O O . VAL A 1 222 ? 22.092 35.384 21.437 1.00 40.97 222 VAL A O 1
ATOM 1755 N N . ASN A 1 223 ? 21.563 37.566 21.613 1.00 38.72 223 ASN A N 1
ATOM 1756 C CA . ASN A 1 223 ? 21.338 37.827 20.192 1.00 38.72 223 ASN A CA 1
ATOM 1757 C C . ASN A 1 223 ? 22.691 38.016 19.503 1.00 38.72 223 ASN A C 1
ATOM 1759 O O . ASN A 1 223 ? 23.473 38.863 19.935 1.00 38.72 223 ASN A O 1
ATOM 1763 N N . ASN A 1 224 ? 22.934 37.291 18.410 1.00 38.31 224 ASN A N 1
ATOM 1764 C CA . ASN A 1 224 ? 24.073 37.549 17.539 1.00 38.31 224 ASN A CA 1
ATOM 1765 C C . ASN A 1 224 ? 23.601 37.827 16.104 1.00 38.31 224 ASN A C 1
ATOM 1767 O O . ASN A 1 224 ? 23.209 36.928 15.373 1.00 38.31 224 ASN A O 1
ATOM 1771 N N . THR A 1 225 ? 23.593 39.118 15.784 1.00 37.88 225 THR A N 1
ATOM 1772 C CA . THR A 1 225 ? 24.204 39.749 14.606 1.00 37.88 225 THR A CA 1
ATOM 1773 C C . THR A 1 225 ? 24.144 39.012 13.259 1.00 37.88 225 THR A C 1
ATOM 1775 O O . THR A 1 225 ? 24.999 38.186 12.956 1.00 37.88 225 THR A O 1
ATOM 1778 N N . GLU A 1 226 ? 23.245 39.462 12.379 1.00 37.34 226 GLU A N 1
ATOM 1779 C CA . GLU A 1 226 ? 23.418 39.384 10.922 1.00 37.34 226 GLU A CA 1
ATOM 1780 C C . GLU A 1 226 ? 23.849 40.758 10.380 1.00 37.34 226 GLU A C 1
ATOM 1782 O O . GLU A 1 226 ? 23.119 41.746 10.485 1.00 37.34 226 GLU A O 1
ATOM 1787 N N . ARG A 1 227 ? 25.049 40.817 9.791 1.00 40.50 227 ARG A N 1
ATOM 1788 C CA . ARG A 1 227 ? 25.468 41.810 8.787 1.00 40.50 227 ARG A CA 1
ATOM 1789 C C . ARG A 1 227 ? 26.570 41.215 7.908 1.00 40.50 227 ARG A C 1
ATOM 1791 O O . ARG A 1 227 ? 27.631 40.885 8.434 1.00 40.50 227 ARG A O 1
ATOM 1798 N N . ARG A 1 228 ? 26.309 41.160 6.596 1.00 39.06 228 ARG A N 1
ATOM 1799 C CA . ARG A 1 228 ? 27.178 41.450 5.423 1.00 39.06 228 ARG A CA 1
ATOM 1800 C C . ARG A 1 228 ? 26.472 40.882 4.178 1.00 39.06 228 ARG A C 1
ATOM 1802 O O . ARG A 1 228 ? 26.116 39.714 4.189 1.00 39.06 228 ARG A O 1
ATOM 1809 N N . GLU A 1 229 ? 25.961 41.704 3.261 1.00 40.34 229 GLU A N 1
ATOM 1810 C CA . GLU A 1 229 ? 26.638 42.492 2.200 1.00 40.34 229 GLU A CA 1
ATOM 1811 C C . GLU A 1 229 ? 26.980 41.689 0.927 1.00 40.34 229 GLU A C 1
ATOM 1813 O O . GLU A 1 229 ? 27.591 40.629 1.015 1.00 40.34 229 GLU A O 1
ATOM 1818 N N . GLY A 1 230 ? 26.636 42.284 -0.232 1.00 37.47 230 GLY A N 1
ATOM 1819 C CA . GLY A 1 230 ? 27.143 41.997 -1.590 1.00 37.47 230 GLY A CA 1
ATOM 1820 C C . GLY A 1 230 ? 26.128 41.291 -2.502 1.00 37.47 230 GLY A C 1
ATOM 1821 O O . GLY A 1 230 ? 25.899 40.103 -2.330 1.00 37.47 230 GLY A O 1
ATOM 1822 N N . GLU A 1 231 ? 25.330 41.961 -3.344 1.00 45.41 231 GLU A N 1
ATOM 1823 C CA . GLU A 1 231 ? 25.647 42.651 -4.620 1.00 45.41 231 GLU A CA 1
ATOM 1824 C C . GLU A 1 231 ? 26.224 41.761 -5.739 1.00 45.41 231 GLU A C 1
ATOM 1826 O O . GLU A 1 231 ? 27.304 41.199 -5.595 1.00 45.41 231 GLU A O 1
ATOM 1831 N N . GLY A 1 232 ? 25.558 41.788 -6.904 1.00 45.44 232 GLY A N 1
ATOM 1832 C CA . GLY A 1 232 ? 26.251 41.992 -8.183 1.00 45.44 232 GLY A CA 1
ATOM 1833 C C . GLY A 1 232 ? 26.247 40.854 -9.211 1.00 45.44 232 GLY A C 1
ATOM 1834 O O . GLY A 1 232 ? 27.032 39.922 -9.082 1.00 45.44 232 GLY A O 1
ATOM 1835 N N . LEU A 1 233 ? 25.494 41.107 -10.297 1.00 43.00 233 LEU A N 1
ATOM 1836 C CA . LEU A 1 233 ? 25.515 40.520 -11.657 1.00 43.00 233 LEU A CA 1
ATOM 1837 C C . LEU A 1 233 ? 24.768 39.198 -11.899 1.00 43.00 233 LEU A C 1
ATOM 1839 O O . LEU A 1 233 ? 25.214 38.127 -11.442 1.00 43.00 233 LEU A O 1
#